Protein AF-0000000085050256 (afdb_homodimer)

Secondary structure (DSSP, 8-state):
-----GGGGHHHHHHHSHHHHHHT-EEEEEETTEEEEEE---GGGEEETTTTEEPHHHHHHHHHHHHHHHHHHHHTS---EEEEEEEEEE-SPPPTTS-EEEEEEEEEE-SSEEEEEEEEESS-TTS-SEEEEEEEEEP-----THHHH-/-----GGGGHHHHHHHSHHHHHHT-EEEEEETTEEEEEE---GGGEEETTTTEEPHHHHHHHHHHHHHHHHHHHHTS---EEEEEEEEEE-SPPPTTS-EEEEEEEEEE-SSEEEEEEEEESS-TTS-SEEEEEEEEEP------STTT-

Organism: Asticcacaulis excentricus (strain ATCC 15261 / DSM 4724 / KCTC 12464 / NCIMB 9791 / VKM B-1370 / CB 48) (NCBI:txid573065)

Radius of gyration: 19.96 Å; Cα contacts (8 Å, |Δi|>4): 668; chains: 2; bounding box: 54×72×45 Å

Sequence (300 aa):
MPIAPFREGFDLLVDNIPYMKALGARYAGRSEEGIRLRLPYAQSLIGDPETGVIAGGAVTALLDHACGMAVWDELNEYKPIATMDLRIDYMRPAQPSRDLFILAKCYKLTRSVGFVRGFAYDDSLNDPVAAAQAAFIISHPCLKNREAHAMPIAPFREGFDLLVDNIPYMKALGARYAGRSEEGIRLRLPYAQSLIGDPETGVIAGGAVTALLDHACGMAVWDELNEYKPIATMDLRIDYMRPAQPSRDLFILAKCYKLTRSVGFVRGFAYDDSLNDPVAAAQAAFIISHPCLKNREAHA

Foldseek 3Di:
DPPPQLQVCVQVVCCPPVVSVVQVKGFDDADPQFTKIKGQQDQVQADDPVQQFGDPVSVQVVQVVRQVVQLCVVVSHDFDKDWDDKDKDFDATAHHRFMKMKGKHFPDDDPFKTWMKMFIPGPDPVRTRMIMITMMTTDDPPPPPPVVPD/DPPPFLQVCVQVVCCPPVVSVVQVKGFDDADPQFTKIKGQQDPVQADDPVQQFGDPVSVQVVQVVRQVVQLCVVVSHDFDKDWDDKDKDFDATAHHRFMKMKGKHFPDDDPFKTWMKMFIPGPDPVRTRMIMITMMTTDDPPPPPPVVVD

pLDDT: mean 86.47, std 18.51, range [26.05, 98.62]

InterPro domains:
  IPR003736 Phenylacetic acid degradation-related domain [TIGR00369] (20-114)
  IPR006683 Thioesterase domain [PF03061] (52-123)
  IPR029069 HotDog domain superfamily [SSF54637] (8-138)

Nearest PDB structures (foldseek):
  3f1t-assembly1_C  TM=9.067E-01  e=1.789E-14  Pseudomonas aeruginosa
  2qwz-assembly1_B  TM=8.771E-01  e=2.488E-09  Ruegeria sp. TM1040
  4ae8-assembly2_D  TM=8.933E-01  e=2.143E-08  Homo sapiens
  3gek-assembly3_C  TM=8.079E-01  e=1.314E-06  Lactococcus lactis subsp. lactis Il1403
  3gek-assembly1_B  TM=8.104E-01  e=2.811E-06  Lactococcus lactis subsp. lactis Il1403

Structure (mmCIF, N/CA/C/O backbone):
data_AF-0000000085050256-model_v1
#
loop_
_entity.id
_entity.type
_entity.pdbx_description
1 polymer 'Thioesterase superfamily protein'
#
loop_
_atom_site.group_PDB
_atom_site.id
_atom_site.type_symbol
_atom_site.label_atom_id
_atom_site.label_alt_id
_atom_site.label_comp_id
_atom_site.label_asym_id
_atom_site.label_entity_id
_atom_site.label_seq_id
_atom_site.pdbx_PDB_ins_code
_atom_site.Cartn_x
_atom_site.Cartn_y
_atom_site.Cartn_z
_atom_site.occupancy
_atom_site.B_iso_or_equiv
_atom_site.auth_seq_id
_atom_site.auth_comp_id
_atom_site.auth_asym_id
_atom_site.auth_atom_id
_atom_site.pdbx_PDB_model_num
ATOM 1 N N . MET A 1 1 ? -12.5 37.312 10.992 1 26.36 1 MET A N 1
ATOM 2 C CA . MET A 1 1 ? -12.547 36.656 9.695 1 26.36 1 MET A CA 1
ATOM 3 C C . MET A 1 1 ? -12.344 35.156 9.844 1 26.36 1 MET A C 1
ATOM 5 O O . MET A 1 1 ? -11.344 34.719 10.422 1 26.36 1 MET A O 1
ATOM 9 N N . PRO A 1 2 ? -13.312 34.219 9.867 1 31.41 2 PRO A N 1
ATOM 10 C CA . PRO A 1 2 ? -13.219 32.844 10.367 1 31.41 2 PRO A CA 1
ATOM 11 C C . PRO A 1 2 ? -12.125 32.031 9.664 1 31.41 2 PRO A C 1
ATOM 13 O O . PRO A 1 2 ? -11.812 32.281 8.5 1 31.41 2 PRO A O 1
ATOM 16 N N . ILE A 1 3 ? -10.984 31.906 10.273 1 34.53 3 ILE A N 1
ATOM 17 C CA . ILE A 1 3 ? -9.922 31.031 9.773 1 34.53 3 ILE A CA 1
ATOM 18 C C . ILE A 1 3 ? -10.531 29.906 8.945 1 34.53 3 ILE A C 1
ATOM 20 O O . ILE A 1 3 ? -11.414 29.188 9.414 1 34.53 3 ILE A O 1
ATOM 24 N N . ALA A 1 4 ? -10.719 29.984 7.711 1 41.69 4 ALA A N 1
ATOM 25 C CA . ALA A 1 4 ? -11.242 28.984 6.797 1 41.69 4 ALA A CA 1
ATOM 26 C C . ALA A 1 4 ? -10.734 27.594 7.172 1 41.69 4 ALA A C 1
ATOM 28 O O . ALA A 1 4 ? -9.531 27.391 7.391 1 41.69 4 ALA A O 1
ATOM 29 N N . PRO A 1 5 ? -11.492 26.734 7.867 1 46.84 5 PRO A N 1
ATOM 30 C CA . PRO A 1 5 ? -11.078 25.484 8.508 1 46.84 5 PRO A CA 1
ATOM 31 C C . PRO A 1 5 ? -10.094 24.688 7.66 1 46.84 5 PRO A C 1
ATOM 33 O O . PRO A 1 5 ? -10.078 24.812 6.434 1 46.84 5 PRO A O 1
ATOM 36 N N . PHE A 1 6 ? -8.797 24.469 8.211 1 48.78 6 PHE A N 1
ATOM 37 C CA . PHE A 1 6 ? -7.77 23.594 7.668 1 48.78 6 PHE A CA 1
ATOM 38 C C . PHE A 1 6 ? -8.383 22.547 6.738 1 48.78 6 PHE A C 1
ATOM 40 O O . PHE A 1 6 ? -7.793 22.203 5.715 1 48.78 6 PHE A O 1
ATOM 47 N N . ARG A 1 7 ? -9.695 22.219 6.965 1 58.41 7 ARG A N 1
ATOM 48 C CA . ARG A 1 7 ? -10.469 21.172 6.305 1 58.41 7 ARG A CA 1
ATOM 49 C C . ARG A 1 7 ? -10.766 21.547 4.855 1 58.41 7 ARG A C 1
ATOM 51 O O . ARG A 1 7 ? -10.93 20.656 4.008 1 58.41 7 ARG A O 1
ATOM 58 N N . GLU A 1 8 ? -10.625 23 4.543 1 59.06 8 GLU A N 1
ATOM 59 C CA . GLU A 1 8 ? -10.984 23.438 3.193 1 59.06 8 GLU A CA 1
ATOM 60 C C . GLU A 1 8 ? -9.875 23.094 2.197 1 59.06 8 GLU A C 1
ATOM 62 O O . GLU A 1 8 ? -10.125 22.984 0.997 1 59.06 8 GLU A O 1
ATOM 67 N N . GLY A 1 9 ? -8.805 22.531 2.691 1 67.12 9 GLY A N 1
ATOM 68 C CA . GLY A 1 9 ? -7.688 22.375 1.774 1 67.12 9 GLY A CA 1
ATOM 69 C C . GLY A 1 9 ? -7.383 20.938 1.433 1 67.12 9 GLY A C 1
ATOM 70 O O . GLY A 1 9 ? -6.438 20.656 0.694 1 67.12 9 GLY A O 1
ATOM 71 N N . PHE A 1 10 ? -8.289 20.031 1.876 1 74.88 10 PHE A N 1
ATOM 72 C CA . PHE A 1 10 ? -7.98 18.609 1.665 1 74.88 10 PHE A CA 1
ATOM 73 C C . PHE A 1 10 ? -8.133 18.25 0.194 1 74.88 10 PHE A C 1
ATOM 75 O O . PHE A 1 10 ? -7.395 17.391 -0.315 1 74.88 10 PHE A O 1
ATOM 82 N N . ASP A 1 11 ? -9.023 18.859 -0.463 1 74.06 11 ASP A N 1
ATOM 83 C CA . ASP A 1 11 ? -9.148 18.625 -1.896 1 74.06 11 ASP A CA 1
ATOM 84 C C . ASP A 1 11 ? -7.879 19.031 -2.635 1 74.06 11 ASP A C 1
ATOM 86 O O . ASP A 1 11 ? -7.418 18.328 -3.531 1 74.06 11 ASP A O 1
ATOM 90 N N . LEU A 1 12 ? -7.391 20.141 -2.168 1 70.81 12 LEU A N 1
ATOM 91 C CA . LEU A 1 12 ? -6.172 20.625 -2.799 1 70.81 12 LEU A CA 1
ATOM 92 C C . LEU A 1 12 ? -4.98 19.734 -2.461 1 70.81 12 LEU A C 1
ATOM 94 O O . LEU A 1 12 ? -4.102 19.531 -3.297 1 70.81 12 LEU A O 1
ATOM 98 N N . LEU A 1 13 ? -5.039 19.141 -1.304 1 71.81 13 LEU A N 1
ATOM 99 C CA . LEU A 1 13 ? -3.938 18.297 -0.865 1 71.81 13 LEU A CA 1
ATOM 100 C C . LEU A 1 13 ? -3.857 17.031 -1.71 1 71.81 13 LEU A C 1
ATOM 102 O O . LEU A 1 13 ? -2.779 16.656 -2.18 1 71.81 13 LEU A O 1
ATOM 106 N N . VAL A 1 14 ? -5.016 16.438 -1.925 1 74.38 14 VAL A N 1
ATOM 107 C CA . VAL A 1 14 ? -5.039 15.211 -2.715 1 74.38 14 VAL A CA 1
ATOM 108 C C . VAL A 1 14 ? -4.59 15.508 -4.145 1 74.38 14 VAL A C 1
ATOM 110 O O . VAL A 1 14 ? -3.863 14.719 -4.75 1 74.38 14 VAL A O 1
ATOM 113 N N . ASP A 1 15 ? -4.895 16.703 -4.566 1 76.06 15 ASP A N 1
ATOM 114 C CA . ASP A 1 15 ? -4.57 17.094 -5.934 1 76.06 15 ASP A CA 1
ATOM 115 C C . ASP A 1 15 ? -3.098 17.484 -6.059 1 76.06 15 ASP A C 1
ATOM 117 O O . ASP A 1 15 ? -2.551 17.516 -7.164 1 76.06 15 ASP A O 1
ATOM 121 N N . ASN A 1 16 ? -2.521 17.766 -4.914 1 78.44 16 ASN A N 1
ATOM 122 C CA . ASN A 1 16 ? -1.159 18.281 -4.965 1 78.44 16 ASN A CA 1
ATOM 123 C C . ASN A 1 16 ? -0.129 17.188 -4.707 1 78.44 16 ASN A C 1
ATOM 125 O O . ASN A 1 16 ? 1.074 17.422 -4.852 1 78.44 16 ASN A O 1
ATOM 129 N N . ILE A 1 17 ? -0.63 16.125 -4.391 1 84.56 17 ILE A N 1
ATOM 130 C CA . ILE A 1 17 ? 0.276 14.992 -4.223 1 84.56 17 ILE A CA 1
ATOM 131 C C . ILE A 1 17 ? 0.358 14.195 -5.523 1 84.56 17 ILE A C 1
ATOM 133 O O . ILE A 1 17 ? -0.6 13.523 -5.906 1 84.56 17 ILE A O 1
ATOM 137 N N . PRO A 1 18 ? 1.465 14.242 -6.172 1 86.81 18 PRO A N 1
ATOM 138 C CA . PRO A 1 18 ? 1.59 13.641 -7.5 1 86.81 18 PRO A CA 1
ATOM 139 C C . PRO A 1 18 ? 1.145 12.188 -7.535 1 86.81 18 PRO A C 1
ATOM 141 O O . PRO A 1 18 ? 0.424 11.773 -8.453 1 86.81 18 PRO A O 1
ATOM 144 N N . TYR A 1 19 ? 1.489 11.516 -6.586 1 90.5 19 TYR A N 1
ATOM 145 C CA . TYR A 1 19 ? 1.137 10.102 -6.586 1 90.5 19 TYR A CA 1
ATOM 146 C C . TYR A 1 19 ? -0.374 9.914 -6.508 1 90.5 19 TYR A C 1
ATOM 148 O O . TYR A 1 19 ? -0.94 9.078 -7.211 1 90.5 19 TYR A O 1
ATOM 156 N N . MET A 1 20 ? -1.015 10.586 -5.672 1 91.38 20 MET A N 1
ATOM 157 C CA . MET A 1 20 ? -2.461 10.461 -5.512 1 91.38 20 MET A CA 1
ATOM 158 C C . MET A 1 20 ? -3.189 10.93 -6.766 1 91.38 20 MET A C 1
ATOM 160 O O . MET A 1 20 ? -4.211 10.359 -7.145 1 91.38 20 MET A O 1
ATOM 164 N N . LYS A 1 21 ? -2.57 11.93 -7.328 1 89.5 21 LYS A N 1
ATOM 165 C CA . LYS A 1 21 ? -3.104 12.383 -8.609 1 89.5 21 LYS A CA 1
ATOM 166 C C . LYS A 1 21 ? -2.988 11.281 -9.672 1 89.5 21 LYS A C 1
ATOM 168 O O . LYS A 1 21 ? -3.938 11.031 -10.414 1 89.5 21 LYS A O 1
ATOM 173 N N . ALA A 1 22 ? -1.876 10.68 -9.727 1 89.12 22 ALA A N 1
ATOM 174 C CA . ALA A 1 22 ? -1.641 9.594 -10.68 1 89.12 22 ALA A CA 1
ATOM 175 C C . ALA A 1 22 ? -2.582 8.422 -10.422 1 89.12 22 ALA A C 1
ATOM 177 O O . ALA A 1 22 ? -3.025 7.754 -11.359 1 89.12 22 ALA A O 1
ATOM 178 N N . LEU A 1 23 ? -2.9 8.227 -9.172 1 91.38 23 LEU A N 1
ATOM 179 C CA . LEU A 1 23 ? -3.809 7.152 -8.789 1 91.38 23 LEU A CA 1
ATOM 180 C C . LEU A 1 23 ? -5.246 7.492 -9.164 1 91.38 23 LEU A C 1
ATOM 182 O O . LEU A 1 23 ? -6.07 6.598 -9.352 1 91.38 23 LEU A O 1
ATOM 186 N N . GLY A 1 24 ? -5.527 8.766 -9.258 1 92.75 24 GLY A N 1
ATOM 187 C CA . GLY A 1 24 ? -6.875 9.242 -9.531 1 92.75 24 GLY A CA 1
ATOM 188 C C . GLY A 1 24 ? -7.715 9.398 -8.281 1 92.75 24 GLY A C 1
ATOM 189 O O . GLY A 1 24 ? -8.945 9.375 -8.344 1 92.75 24 GLY A O 1
ATOM 190 N N . ALA A 1 25 ? -7.098 9.5 -7.121 1 94.56 25 ALA A N 1
ATOM 191 C CA . ALA A 1 25 ? -7.789 9.633 -5.84 1 94.56 25 ALA A CA 1
ATOM 192 C C . ALA A 1 25 ? -8.477 10.992 -5.727 1 94.56 25 ALA A C 1
ATOM 194 O O . ALA A 1 25 ? -7.953 12 -6.207 1 94.56 25 ALA A O 1
ATOM 195 N N . ARG A 1 26 ? -9.617 10.984 -5.059 1 93.94 26 ARG A N 1
ATOM 196 C CA . ARG A 1 26 ? -10.375 12.219 -4.844 1 93.94 26 ARG A CA 1
ATOM 197 C C . ARG A 1 26 ? -10.805 12.352 -3.387 1 93.94 26 ARG A C 1
ATOM 199 O O . ARG A 1 26 ? -11.156 11.359 -2.744 1 93.94 26 ARG A O 1
ATOM 206 N N . TYR A 1 27 ? -10.773 13.578 -2.934 1 94.19 27 TYR A N 1
ATOM 207 C CA . TYR A 1 27 ? -11.359 13.867 -1.63 1 94.19 27 TYR A CA 1
ATOM 208 C C . TYR A 1 27 ? -12.883 13.773 -1.684 1 94.19 27 TYR A C 1
ATOM 210 O O . TYR A 1 27 ? -13.516 14.328 -2.586 1 94.19 27 TYR A O 1
ATOM 218 N N . ALA A 1 28 ? -13.461 13.07 -0.785 1 93.81 28 ALA A N 1
ATOM 219 C CA . ALA A 1 28 ? -14.906 12.852 -0.831 1 93.81 28 ALA A CA 1
ATOM 220 C C . ALA A 1 28 ? -15.586 13.414 0.413 1 93.81 28 ALA A C 1
ATOM 222 O O . ALA A 1 28 ? -16.719 13.039 0.73 1 93.81 28 ALA A O 1
ATOM 223 N N . GLY A 1 29 ? -14.852 14.117 1.193 1 91.75 29 GLY A N 1
ATOM 224 C CA . GLY A 1 29 ? -15.477 14.828 2.299 1 91.75 29 GLY A CA 1
ATOM 225 C C . GLY A 1 29 ? -15.023 14.328 3.658 1 91.75 29 GLY A C 1
ATOM 226 O O . GLY A 1 29 ? -14.125 13.492 3.752 1 91.75 29 GLY A O 1
ATOM 227 N N . ARG A 1 30 ? -15.617 14.953 4.695 1 92.31 30 ARG A N 1
ATOM 228 C CA . ARG A 1 30 ? -15.32 14.664 6.094 1 92.31 30 ARG A CA 1
ATOM 229 C C . ARG A 1 30 ? -1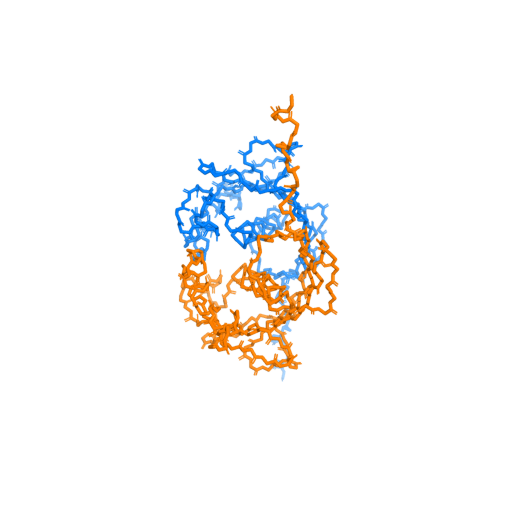6.594 14.602 6.922 1 92.31 30 ARG A C 1
ATOM 231 O O . ARG A 1 30 ? -17.547 15.352 6.668 1 92.31 30 ARG A O 1
ATOM 238 N N . SER A 1 31 ? -16.672 13.703 7.793 1 90.44 31 SER A N 1
ATOM 239 C CA . SER A 1 31 ? -17.75 13.609 8.766 1 90.44 31 SER A CA 1
ATOM 240 C C . SER A 1 31 ? -17.219 13.352 10.164 1 90.44 31 SER A C 1
ATOM 242 O O . SER A 1 31 ? -16 13.383 10.391 1 90.44 31 SER A O 1
ATOM 244 N N . GLU A 1 32 ? -18.109 13.133 11.078 1 92.06 32 GLU A N 1
ATOM 245 C CA . GLU A 1 32 ? -17.719 12.797 12.445 1 92.06 32 GLU A CA 1
ATOM 246 C C . GLU A 1 32 ? -17 11.445 12.492 1 92.06 32 GLU A C 1
ATOM 248 O O . GLU A 1 32 ? -16.188 11.203 13.383 1 92.06 32 GLU A O 1
ATOM 253 N N . GLU A 1 33 ? -17.25 10.703 11.477 1 94.06 33 GLU A N 1
ATOM 254 C CA . GLU A 1 33 ? -16.672 9.367 11.445 1 94.06 33 GLU A CA 1
ATOM 255 C C . GLU A 1 33 ? -15.258 9.391 10.867 1 94.06 33 GLU A C 1
ATOM 257 O O . GLU A 1 33 ? -14.508 8.422 11.008 1 94.06 33 GLU A O 1
ATOM 262 N N . GLY A 1 34 ? -14.961 10.523 10.172 1 95.44 34 GLY A N 1
ATOM 263 C CA . GLY A 1 34 ? -13.602 10.641 9.664 1 95.44 34 GLY A CA 1
ATOM 264 C C . GLY A 1 34 ? -13.531 11.219 8.266 1 95.44 34 GLY A C 1
ATOM 265 O O . GLY A 1 34 ? -14.484 11.836 7.793 1 95.44 34 GLY A O 1
ATOM 266 N N . ILE A 1 35 ? -12.336 11.055 7.723 1 95.56 35 ILE A N 1
ATOM 267 C CA . ILE A 1 35 ? -12.062 11.555 6.375 1 95.56 35 ILE A CA 1
ATOM 268 C C . ILE A 1 35 ? -12.438 10.484 5.348 1 95.56 35 ILE A C 1
ATOM 270 O O . ILE A 1 35 ? -12.164 9.305 5.543 1 95.56 35 ILE A O 1
ATOM 274 N N . ARG A 1 36 ? -12.992 10.992 4.219 1 96.19 36 ARG A N 1
ATOM 275 C CA . ARG A 1 36 ? -13.391 10.07 3.16 1 96.19 36 ARG A CA 1
ATOM 276 C C . ARG A 1 36 ? -12.68 10.398 1.852 1 96.19 36 ARG A C 1
ATOM 278 O O . ARG A 1 36 ? -12.594 11.562 1.46 1 96.19 36 ARG A O 1
ATOM 285 N N . LEU A 1 37 ? -12.164 9.352 1.268 1 96.69 37 LEU A N 1
ATOM 286 C CA . LEU A 1 37 ? -11.602 9.445 -0.077 1 96.69 37 LEU A CA 1
ATOM 287 C C . LEU A 1 37 ? -12.359 8.539 -1.042 1 96.69 37 LEU A C 1
ATOM 289 O O . LEU A 1 37 ? -13 7.57 -0.621 1 96.69 37 LEU A O 1
ATOM 293 N N . ARG A 1 38 ? -12.273 8.906 -2.26 1 97.12 38 ARG A N 1
ATOM 294 C CA . ARG A 1 38 ? -12.852 8.125 -3.346 1 97.12 38 ARG A CA 1
ATOM 295 C C . ARG A 1 38 ? -11.805 7.793 -4.402 1 97.12 38 ARG A C 1
ATOM 297 O O . ARG A 1 38 ? -10.984 8.641 -4.754 1 97.12 38 ARG A O 1
ATOM 304 N N . LEU A 1 39 ? -11.844 6.57 -4.891 1 97.12 39 LEU A N 1
ATOM 305 C CA . LEU A 1 39 ? -11.047 6.121 -6.027 1 97.12 39 LEU A CA 1
ATOM 306 C C . LEU A 1 39 ? -11.953 5.641 -7.164 1 97.12 39 LEU A C 1
ATOM 308 O O . LEU A 1 39 ? -12.438 4.508 -7.137 1 97.12 39 LEU A O 1
ATOM 312 N N . PRO A 1 40 ? -12.117 6.527 -8.133 1 97.38 40 PRO A N 1
ATOM 313 C CA . PRO A 1 40 ? -12.906 6.066 -9.281 1 97.38 40 PRO A CA 1
ATOM 314 C C . PRO A 1 40 ? -12.281 4.852 -9.969 1 97.38 40 PRO A C 1
ATOM 316 O O . PRO A 1 40 ? -11.062 4.766 -10.094 1 97.38 40 PRO A O 1
ATOM 319 N N . TYR A 1 41 ? -13.188 3.928 -10.344 1 96.94 41 TYR A N 1
ATOM 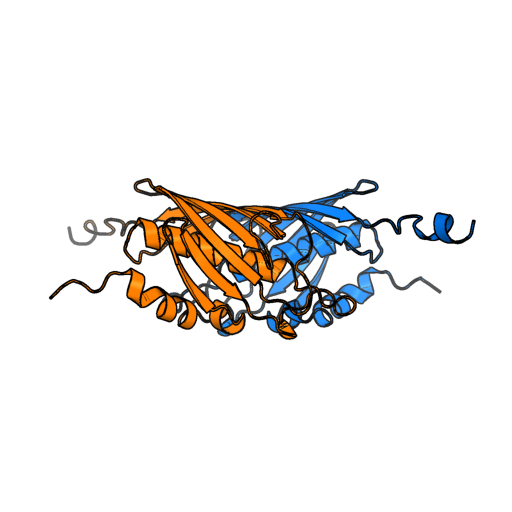320 C CA . TYR A 1 41 ? -12.703 2.76 -11.078 1 96.94 41 TYR A CA 1
ATOM 321 C C . TYR A 1 41 ? -12 3.174 -12.359 1 96.94 41 TYR A C 1
ATOM 323 O O . TYR A 1 41 ? -12.484 4.031 -13.102 1 96.94 41 TYR A O 1
ATOM 331 N N . ALA A 1 42 ? -10.836 2.576 -12.625 1 95.81 42 ALA A N 1
ATOM 332 C CA . ALA A 1 42 ? -10.047 2.875 -13.82 1 95.81 42 ALA A CA 1
ATOM 333 C C . ALA A 1 42 ? -9.258 1.651 -14.273 1 95.81 42 ALA A C 1
ATOM 335 O O . ALA A 1 42 ? -8.836 0.836 -13.453 1 95.81 42 ALA A O 1
ATOM 336 N N . GLN A 1 43 ? -8.992 1.576 -15.531 1 93.5 43 GLN A N 1
ATOM 337 C CA . GLN A 1 43 ? -8.258 0.454 -16.109 1 93.5 43 GLN A CA 1
ATOM 338 C C . GLN A 1 43 ? -6.844 0.373 -15.547 1 93.5 43 GLN A C 1
ATOM 340 O O . GLN A 1 43 ? -6.309 -0.721 -15.352 1 93.5 43 GLN A O 1
ATOM 345 N N . SER A 1 44 ? -6.277 1.48 -15.258 1 92.56 44 SER A N 1
ATOM 346 C CA . SER A 1 44 ? -4.891 1.536 -14.805 1 92.56 44 SER A CA 1
ATOM 347 C C . SER A 1 44 ? -4.75 0.974 -13.398 1 92.56 44 SER A C 1
ATOM 349 O O . SER A 1 44 ? -3.639 0.71 -12.938 1 92.56 44 SER A O 1
ATOM 351 N N . LEU A 1 45 ? -5.848 0.748 -12.703 1 93.88 45 LEU A N 1
ATOM 352 C CA . LEU A 1 45 ? -5.824 0.286 -11.32 1 93.88 45 LEU A CA 1
ATOM 353 C C . LEU A 1 45 ? -5.965 -1.231 -11.25 1 93.88 45 LEU A C 1
ATOM 355 O O . LEU A 1 45 ? -5.797 -1.826 -10.18 1 93.88 45 LEU A O 1
ATOM 359 N N . ILE A 1 46 ? -6.23 -1.806 -12.352 1 92.62 46 ILE A N 1
ATOM 360 C CA . ILE A 1 46 ? -6.605 -3.215 -12.383 1 92.62 46 ILE A CA 1
ATOM 361 C C . ILE A 1 46 ? -5.383 -4.078 -12.07 1 92.62 46 ILE A C 1
ATOM 363 O O . ILE A 1 46 ? -4.305 -3.861 -12.625 1 92.62 46 ILE A O 1
ATOM 367 N N . GLY A 1 47 ? -5.562 -5.027 -11.18 1 88.12 47 GLY A N 1
ATOM 368 C CA . GLY A 1 47 ? -4.543 -6 -10.828 1 88.12 47 GLY A CA 1
ATOM 369 C C . GLY A 1 47 ? -4.664 -7.297 -11.609 1 88.12 47 GLY A C 1
ATOM 370 O O . GLY A 1 47 ? -3.656 -7.906 -11.977 1 88.12 47 GLY A O 1
ATOM 371 N N . ASP A 1 48 ? -5.863 -7.684 -11.797 1 85.88 48 ASP A N 1
ATOM 372 C CA . ASP A 1 48 ? -6.148 -8.898 -12.555 1 85.88 48 ASP A CA 1
ATOM 373 C C . ASP A 1 48 ? -7 -8.586 -13.789 1 85.88 48 ASP A C 1
ATOM 375 O O . ASP A 1 48 ? -8.211 -8.398 -13.68 1 85.88 48 ASP A O 1
ATOM 379 N N . PRO A 1 49 ? -6.414 -8.641 -14.906 1 84.94 49 PRO A N 1
ATOM 380 C CA . PRO A 1 49 ? -7.133 -8.273 -16.125 1 84.94 49 PRO A CA 1
ATOM 381 C C . PRO A 1 49 ? -8.297 -9.211 -16.438 1 84.94 49 PRO A C 1
ATOM 383 O O . PRO A 1 49 ? -9.25 -8.82 -17.109 1 84.94 49 PRO A O 1
ATOM 386 N N . GLU A 1 50 ? -8.188 -10.406 -15.953 1 85.5 50 GLU A N 1
ATOM 387 C CA . GLU A 1 50 ? -9.25 -11.367 -16.234 1 85.5 50 GLU A CA 1
ATOM 388 C C . GLU A 1 50 ? -10.516 -11.047 -15.445 1 85.5 50 GLU A C 1
ATOM 390 O O . GLU A 1 50 ? -11.625 -11.141 -15.984 1 85.5 50 GLU A O 1
ATOM 395 N N . THR A 1 51 ? -10.375 -10.547 -14.297 1 88.44 51 THR A N 1
ATOM 396 C CA . THR A 1 51 ? -11.531 -10.328 -13.43 1 88.44 51 THR A CA 1
ATOM 397 C C . THR A 1 51 ? -11.906 -8.852 -13.391 1 88.44 51 THR A C 1
ATOM 399 O O . THR A 1 51 ? -13.039 -8.508 -13.031 1 88.44 51 THR A O 1
ATOM 402 N N . GLY A 1 52 ? -10.977 -8.016 -13.656 1 91.88 52 GLY A N 1
ATOM 403 C CA . GLY A 1 52 ? -11.195 -6.582 -13.562 1 91.88 52 GLY A CA 1
ATOM 404 C C . GLY A 1 52 ? -11.062 -6.047 -12.148 1 91.88 52 GLY A C 1
ATOM 405 O O . GLY A 1 52 ? -11.383 -4.883 -11.891 1 91.88 52 GLY A O 1
ATOM 406 N N . VAL A 1 53 ? -10.68 -6.91 -11.25 1 92.38 53 VAL A N 1
ATOM 407 C CA . VAL A 1 53 ? -10.508 -6.484 -9.867 1 92.38 53 VAL A CA 1
ATOM 408 C C . VAL A 1 53 ? -9.289 -5.566 -9.75 1 92.38 53 VAL A C 1
ATOM 410 O O . VAL A 1 53 ? -8.25 -5.824 -10.359 1 92.38 53 VAL A O 1
ATOM 413 N N . ILE A 1 54 ? -9.5 -4.484 -8.992 1 93.56 54 ILE A N 1
ATOM 414 C CA . ILE A 1 54 ? -8.391 -3.553 -8.828 1 93.56 54 ILE A CA 1
ATOM 415 C C . ILE A 1 54 ? -7.297 -4.191 -7.969 1 93.56 54 ILE A C 1
ATOM 417 O O . ILE A 1 54 ? -7.574 -5.098 -7.176 1 93.56 54 ILE A O 1
ATOM 421 N N . ALA A 1 55 ? -6.129 -3.73 -8.172 1 91.94 55 ALA A N 1
ATOM 422 C CA . ALA A 1 55 ? -4.969 -4.25 -7.457 1 91.94 55 ALA A CA 1
ATOM 423 C C . ALA A 1 55 ? -5.062 -3.945 -5.965 1 91.94 55 ALA A C 1
ATOM 425 O O . ALA A 1 55 ? -5.414 -2.83 -5.574 1 91.94 55 ALA A O 1
ATOM 426 N N . GLY A 1 56 ? -4.684 -4.891 -5.137 1 90.88 56 GLY A N 1
ATOM 427 C CA . GLY A 1 56 ? -4.613 -4.66 -3.701 1 90.88 56 GLY A CA 1
ATOM 428 C C . GLY A 1 56 ? -3.699 -3.508 -3.326 1 90.88 56 GLY A C 1
ATOM 429 O O . GLY A 1 56 ? -3.967 -2.783 -2.367 1 90.88 56 GLY A O 1
ATOM 430 N N . GLY A 1 57 ? -2.664 -3.363 -4.074 1 91.12 57 GLY A N 1
ATOM 431 C CA . GLY A 1 57 ? -1.722 -2.283 -3.832 1 91.12 57 GLY A CA 1
ATOM 432 C C . GLY A 1 57 ? -2.346 -0.906 -3.965 1 91.12 57 GLY A C 1
ATOM 433 O O . GLY A 1 57 ? -1.969 0.023 -3.248 1 91.12 57 GLY A O 1
ATOM 434 N N . ALA A 1 58 ? -3.246 -0.749 -4.879 1 93.31 58 ALA A N 1
ATOM 435 C CA . ALA A 1 58 ? -3.963 0.514 -5.023 1 93.31 58 ALA A CA 1
ATOM 436 C C . ALA A 1 58 ? -4.852 0.784 -3.812 1 93.31 58 ALA A C 1
ATOM 438 O O . ALA A 1 58 ? -4.906 1.911 -3.314 1 93.31 58 ALA A O 1
ATOM 439 N N . VAL A 1 59 ? -5.527 -0.272 -3.357 1 95.88 59 VAL A N 1
ATOM 440 C CA . VAL A 1 59 ? -6.363 -0.167 -2.166 1 95.88 59 VAL A CA 1
ATOM 441 C C . VAL A 1 59 ? -5.512 0.252 -0.972 1 95.88 59 VAL A C 1
ATOM 443 O O . VAL A 1 59 ? -5.871 1.172 -0.235 1 95.88 59 VAL A O 1
ATOM 446 N N . THR A 1 60 ? -4.379 -0.371 -0.853 1 95.44 60 THR A N 1
ATOM 447 C CA . THR A 1 60 ? -3.471 -0.112 0.258 1 95.44 60 THR A CA 1
ATOM 448 C C . THR A 1 60 ? -2.955 1.323 0.211 1 95.44 60 THR A C 1
ATOM 450 O O . THR A 1 60 ? -2.922 2.01 1.233 1 95.44 60 THR A O 1
ATOM 453 N N . ALA A 1 61 ? -2.535 1.733 -0.962 1 94.12 61 ALA A N 1
ATOM 454 C CA . ALA A 1 61 ? -2.004 3.086 -1.119 1 94.12 61 ALA A CA 1
ATOM 455 C C . ALA A 1 61 ? -3.043 4.133 -0.726 1 94.12 61 ALA A C 1
ATOM 457 O O . ALA A 1 61 ? -2.723 5.109 -0.043 1 94.12 61 ALA A O 1
ATOM 458 N N . LEU A 1 62 ? -4.27 3.914 -1.174 1 95.81 62 LEU A N 1
ATOM 459 C CA . LEU A 1 62 ? -5.328 4.863 -0.849 1 95.81 62 LEU A CA 1
ATOM 460 C C . LEU A 1 62 ? -5.629 4.855 0.646 1 95.81 62 LEU A C 1
ATOM 462 O O . LEU A 1 62 ? -5.82 5.91 1.253 1 95.81 62 LEU A O 1
ATOM 466 N N . LEU A 1 63 ? -5.695 3.654 1.215 1 96.75 63 LEU A N 1
ATOM 467 C CA . LEU A 1 63 ? -5.914 3.516 2.65 1 96.75 63 LEU A CA 1
ATOM 468 C C . LEU A 1 63 ? -4.84 4.258 3.438 1 96.75 63 LEU A C 1
ATOM 470 O O . LEU A 1 63 ? -5.152 5.012 4.363 1 96.75 63 LEU A O 1
ATOM 474 N N . ASP A 1 64 ? -3.641 4.039 3.066 1 95.94 64 ASP A N 1
ATOM 475 C CA . ASP A 1 64 ? -2.516 4.707 3.713 1 95.94 64 ASP A CA 1
ATOM 476 C C . ASP A 1 64 ? -2.664 6.227 3.643 1 95.94 64 ASP A C 1
ATOM 478 O O . ASP A 1 64 ? -2.506 6.918 4.648 1 95.94 64 ASP A O 1
ATOM 482 N N . HIS A 1 65 ? -2.957 6.719 2.523 1 94.31 65 HIS A N 1
ATOM 483 C CA . HIS A 1 65 ? -3.102 8.156 2.334 1 94.31 65 HIS A CA 1
ATOM 484 C C . HIS A 1 65 ? -4.23 8.719 3.193 1 94.31 65 HIS A C 1
ATOM 486 O O . HIS A 1 65 ? -4.066 9.742 3.855 1 94.31 65 HIS A O 1
ATOM 492 N N . ALA A 1 66 ? -5.336 8.039 3.18 1 96.06 66 ALA A N 1
ATOM 493 C CA . ALA A 1 66 ? -6.477 8.477 3.98 1 96.06 66 ALA A CA 1
ATOM 494 C C . ALA A 1 66 ? -6.125 8.508 5.465 1 96.06 66 ALA A C 1
ATOM 496 O O . ALA A 1 66 ? -6.531 9.414 6.191 1 96.06 66 ALA A O 1
ATOM 497 N N . CYS A 1 67 ? -5.43 7.512 5.887 1 96.5 67 CYS A N 1
ATOM 498 C CA . CYS A 1 67 ? -5.008 7.465 7.285 1 96.5 67 CYS A CA 1
ATOM 499 C C . CYS A 1 67 ? -4.113 8.648 7.625 1 96.5 67 CYS A C 1
ATOM 501 O O . CYS A 1 67 ? -4.262 9.258 8.688 1 96.5 67 CYS A O 1
ATOM 503 N N . GLY A 1 68 ? -3.203 8.938 6.785 1 94.56 68 GLY A N 1
ATOM 504 C CA . GLY A 1 68 ? -2.393 10.133 6.984 1 94.56 68 GLY A CA 1
ATOM 505 C C . GLY A 1 68 ? -3.217 11.398 7.102 1 94.56 68 GLY A C 1
ATOM 506 O O . GLY A 1 68 ? -2.986 12.211 8 1 94.56 68 GLY A O 1
ATOM 507 N N . MET A 1 69 ? -4.168 11.547 6.25 1 93.81 69 MET A N 1
ATOM 508 C CA . MET A 1 69 ? -5.031 12.719 6.254 1 93.81 69 MET A CA 1
ATOM 509 C C . MET A 1 69 ? -5.855 12.789 7.531 1 93.81 69 MET A C 1
ATOM 511 O O . MET A 1 69 ? -6.148 13.883 8.031 1 93.81 69 MET A O 1
ATOM 515 N N . ALA A 1 70 ? -6.227 11.648 8 1 96.38 70 ALA A N 1
ATOM 516 C CA . ALA A 1 70 ? -6.992 11.602 9.242 1 96.38 70 ALA A CA 1
ATOM 517 C C . ALA A 1 70 ? -6.199 12.203 10.398 1 96.38 70 ALA A C 1
ATOM 519 O O . ALA A 1 70 ? -6.773 12.828 11.297 1 96.38 70 ALA A O 1
ATOM 520 N N . VAL A 1 71 ? -4.922 12 10.375 1 95.44 71 VAL A N 1
ATOM 521 C CA . VAL A 1 71 ? -4.07 12.594 11.398 1 95.44 71 VAL A CA 1
ATOM 522 C C . VAL A 1 71 ? -4.117 14.117 11.289 1 95.44 71 VAL A C 1
ATOM 524 O O . VAL A 1 71 ? -4.285 14.82 12.289 1 95.44 71 VAL A O 1
ATOM 527 N N . TRP A 1 72 ? -4.016 14.578 10.078 1 92.44 72 TRP A N 1
ATOM 528 C CA . TRP A 1 72 ? -4.09 16.016 9.859 1 92.44 72 TRP A CA 1
ATOM 529 C C . TRP A 1 72 ? -5.441 16.562 10.305 1 92.44 72 TRP A C 1
ATOM 531 O O . TRP A 1 72 ? -5.52 17.656 10.867 1 92.44 72 TRP A O 1
ATOM 541 N N . ASP A 1 73 ? -6.41 15.812 9.984 1 92.38 73 ASP A N 1
ATOM 542 C CA . ASP A 1 73 ? -7.754 16.219 10.383 1 92.38 73 ASP A CA 1
ATOM 543 C C . ASP A 1 73 ? -7.84 16.391 11.898 1 92.38 73 ASP A C 1
ATOM 545 O O . ASP A 1 73 ? -8.406 17.375 12.383 1 92.38 73 ASP A O 1
ATOM 549 N N . GLU A 1 74 ? -7.281 15.492 12.656 1 93.12 74 GLU A N 1
ATOM 550 C CA . GLU A 1 74 ? -7.312 15.547 14.117 1 93.12 74 GLU A CA 1
ATOM 551 C C . GLU A 1 74 ? -6.402 16.656 14.648 1 93.12 74 GLU A C 1
ATOM 553 O O . GLU A 1 74 ? -6.734 17.312 15.633 1 93.12 74 GLU A O 1
ATOM 558 N N . LEU A 1 75 ? -5.324 16.859 13.992 1 90.44 75 LEU A N 1
ATOM 559 C CA . LEU A 1 75 ? -4.387 17.906 14.352 1 90.44 75 LEU A CA 1
ATOM 560 C C . LEU A 1 75 ? -4.969 19.281 14.023 1 90.44 75 LEU A C 1
ATOM 562 O O . LEU A 1 75 ? -4.539 20.297 14.586 1 90.44 75 LEU A O 1
ATOM 566 N N . ASN A 1 76 ? -5.801 19.312 13.023 1 88.75 76 ASN A N 1
ATOM 567 C CA . ASN A 1 76 ? -6.332 20.531 12.438 1 88.75 76 ASN A CA 1
ATOM 568 C C . ASN A 1 76 ? -5.215 21.422 11.891 1 88.75 76 ASN A C 1
ATOM 570 O O . ASN A 1 76 ? -5.246 22.641 12.055 1 88.75 76 ASN A O 1
ATOM 574 N N . GLU A 1 77 ? -4.188 20.766 11.414 1 83.56 77 GLU A N 1
ATOM 575 C CA . GLU A 1 77 ? -3.023 21.438 10.828 1 83.56 77 GLU A CA 1
ATOM 576 C C . GLU A 1 77 ? -2.256 20.484 9.906 1 83.56 77 GLU A C 1
ATOM 578 O O . GLU A 1 77 ? -2.289 19.266 10.102 1 83.56 77 GLU A O 1
ATOM 583 N N . TYR A 1 78 ? -1.693 21.078 8.93 1 82.94 78 TYR A N 1
ATOM 584 C CA . TYR A 1 78 ? -0.788 20.297 8.094 1 82.94 78 TYR A CA 1
ATOM 585 C C . TYR A 1 78 ? 0.609 20.25 8.703 1 82.94 78 TYR A C 1
ATOM 587 O O . TYR A 1 78 ? 1.209 21.297 8.969 1 82.94 78 TYR A O 1
ATOM 595 N N . LYS A 1 79 ? 0.992 19.188 9.117 1 84.69 79 LYS A N 1
ATOM 596 C CA . LYS A 1 79 ? 2.348 18.922 9.594 1 84.69 79 LYS A CA 1
ATOM 597 C C . LYS A 1 79 ? 2.957 17.719 8.875 1 84.69 79 LYS A C 1
ATOM 599 O O . LYS A 1 79 ? 2.244 16.781 8.492 1 84.69 79 LYS A O 1
ATOM 604 N N . PRO A 1 80 ? 4.27 17.891 8.688 1 86.88 80 PRO A N 1
ATOM 605 C CA . PRO A 1 80 ? 4.902 16.688 8.148 1 86.88 80 PRO A CA 1
ATOM 606 C C . PRO A 1 80 ? 4.688 15.461 9.03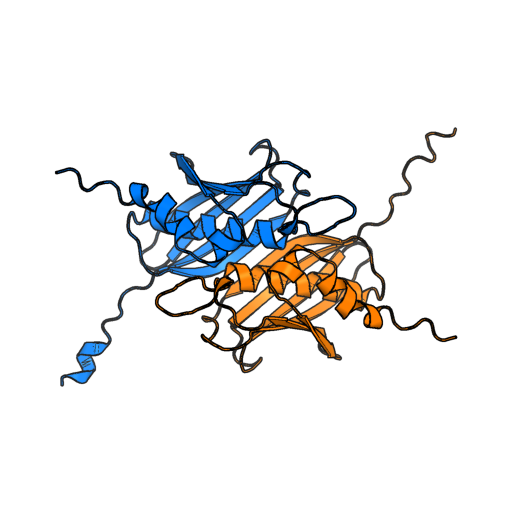1 1 86.88 80 PRO A C 1
ATOM 608 O O . PRO A 1 80 ? 4.918 15.516 10.234 1 86.88 80 PRO A O 1
ATOM 611 N N . ILE A 1 81 ? 4.141 14.477 8.43 1 90.94 81 ILE A N 1
ATOM 612 C CA . ILE A 1 81 ? 3.961 13.211 9.125 1 90.94 81 ILE A CA 1
ATOM 613 C C . ILE A 1 81 ? 4.574 12.078 8.305 1 90.94 81 ILE A C 1
ATOM 615 O O . ILE A 1 81 ? 4.801 12.227 7.098 1 90.94 81 ILE A O 1
ATOM 619 N N . ALA A 1 82 ? 4.93 11.008 9.023 1 91.56 82 ALA A N 1
ATOM 620 C CA . ALA A 1 82 ? 5.461 9.812 8.367 1 91.56 82 ALA A CA 1
ATOM 621 C C . ALA A 1 82 ? 4.824 8.547 8.938 1 91.56 82 ALA A C 1
ATOM 623 O O . ALA A 1 82 ? 4.633 8.43 10.156 1 91.56 82 ALA A O 1
ATOM 624 N N . THR A 1 83 ? 4.504 7.645 8.008 1 94.06 83 THR A N 1
ATOM 625 C CA . THR A 1 83 ? 3.967 6.363 8.453 1 94.06 83 THR A CA 1
ATOM 626 C C . THR A 1 83 ? 5.023 5.566 9.211 1 94.06 83 THR A C 1
ATOM 628 O O . THR A 1 83 ? 6.141 5.383 8.727 1 94.06 83 THR A O 1
ATOM 631 N N . MET A 1 84 ? 4.629 5.234 10.344 1 95.62 84 MET A N 1
ATOM 632 C CA . MET A 1 84 ? 5.512 4.387 11.148 1 95.62 84 MET A CA 1
ATOM 633 C C . MET A 1 84 ? 5.18 2.91 10.938 1 95.62 84 MET A C 1
ATOM 635 O O . MET A 1 84 ? 6.066 2.109 10.633 1 95.62 84 MET A O 1
ATOM 639 N N . ASP A 1 85 ? 3.965 2.617 11.133 1 96.75 85 ASP A N 1
ATOM 640 C CA . ASP A 1 85 ? 3.518 1.257 10.852 1 96.75 85 ASP A CA 1
ATOM 641 C C . ASP A 1 85 ? 2.117 1.253 10.242 1 96.75 85 ASP A C 1
ATOM 643 O O . ASP A 1 85 ? 1.335 2.178 10.469 1 96.75 85 ASP A O 1
ATOM 647 N N . LEU A 1 86 ? 1.869 0.253 9.508 1 97.75 86 LEU A N 1
ATOM 648 C CA . LEU A 1 86 ? 0.603 0.059 8.805 1 97.75 86 LEU A CA 1
ATOM 649 C C . LEU A 1 86 ? 0.237 -1.421 8.75 1 97.75 86 LEU A C 1
ATOM 651 O O . LEU A 1 86 ? 1.039 -2.246 8.305 1 97.75 86 LEU A O 1
ATOM 655 N N . ARG A 1 87 ? -0.9 -1.736 9.273 1 97.81 87 ARG A N 1
ATOM 656 C CA . ARG A 1 87 ? -1.446 -3.086 9.172 1 97.81 87 ARG A CA 1
ATOM 657 C C . ARG A 1 87 ? -2.771 -3.084 8.422 1 97.81 87 ARG A C 1
ATOM 659 O O . ARG A 1 87 ? -3.65 -2.266 8.703 1 97.81 87 ARG A O 1
ATOM 666 N N . ILE A 1 88 ? -2.871 -4.004 7.492 1 97.88 88 ILE A N 1
ATOM 667 C CA . ILE A 1 88 ? -4.09 -4.086 6.699 1 97.88 88 ILE A CA 1
ATOM 668 C C . ILE A 1 88 ? -4.602 -5.527 6.688 1 97.88 88 ILE A C 1
ATOM 670 O O . ILE A 1 88 ? -3.836 -6.461 6.438 1 97.88 88 ILE A O 1
ATOM 674 N N . ASP A 1 89 ? -5.828 -5.684 6.965 1 97.62 89 ASP A N 1
ATOM 675 C CA . ASP A 1 89 ? -6.551 -6.938 6.777 1 97.62 89 ASP A CA 1
ATOM 676 C C . ASP A 1 89 ? -7.488 -6.859 5.574 1 97.62 89 ASP A C 1
ATOM 678 O O . ASP A 1 89 ? -8.406 -6.035 5.547 1 97.62 89 ASP A O 1
ATOM 682 N N . TYR A 1 90 ? -7.227 -7.707 4.613 1 96.69 90 TYR A N 1
ATOM 683 C CA . TYR A 1 90 ? -8.102 -7.777 3.451 1 96.69 90 TYR A CA 1
ATOM 684 C C . TYR A 1 90 ? -9.195 -8.82 3.656 1 96.69 90 TYR A C 1
ATOM 686 O O . TYR A 1 90 ? -8.914 -9.969 3.994 1 96.69 90 TYR A O 1
ATOM 694 N N . MET A 1 91 ? -10.414 -8.43 3.34 1 96.25 91 MET A N 1
ATOM 695 C CA . MET A 1 91 ? -11.531 -9.297 3.693 1 96.25 91 MET A CA 1
ATOM 696 C C . MET A 1 91 ? -12.203 -9.852 2.443 1 96.25 91 MET A C 1
ATOM 698 O O . MET A 1 91 ? -12.75 -10.961 2.467 1 96.25 91 MET A O 1
ATOM 702 N N . ARG A 1 92 ? -12.164 -9.078 1.424 1 94.69 92 ARG A N 1
ATOM 703 C CA . ARG A 1 92 ? -12.711 -9.516 0.144 1 94.69 92 ARG A CA 1
ATOM 704 C C . ARG A 1 92 ? -12.211 -8.641 -0.996 1 94.69 92 ARG A C 1
ATOM 706 O O . ARG A 1 92 ? -11.766 -7.512 -0.768 1 94.69 92 ARG A O 1
ATOM 713 N N . PRO A 1 93 ? -12.312 -9.148 -2.252 1 94 93 PRO A N 1
ATOM 714 C CA . PRO A 1 93 ? -11.945 -8.305 -3.395 1 94 93 PRO A CA 1
ATOM 715 C C . PRO A 1 93 ? -12.891 -7.129 -3.59 1 94 93 PRO A C 1
ATOM 717 O O . PRO A 1 93 ? -14.086 -7.238 -3.299 1 94 93 PRO A O 1
ATOM 720 N N . ALA A 1 94 ? -12.281 -6.023 -4.027 1 95.38 94 ALA A N 1
ATOM 721 C CA . ALA A 1 94 ? -13.141 -4.918 -4.457 1 95.38 94 ALA A CA 1
ATOM 722 C C . ALA A 1 94 ? -13.977 -5.312 -5.668 1 95.38 94 ALA A C 1
ATOM 724 O O . ALA A 1 94 ? -13.516 -6.055 -6.539 1 95.38 94 ALA A O 1
ATOM 725 N N . GLN A 1 95 ? -15.164 -4.812 -5.785 1 95.06 95 GLN A N 1
ATOM 726 C CA . GLN A 1 95 ? -16.031 -5.133 -6.914 1 95.06 95 GLN A CA 1
ATOM 727 C C . GLN A 1 95 ? -15.57 -4.418 -8.18 1 95.06 95 GLN A C 1
ATOM 729 O O . GLN A 1 95 ? -15.367 -3.201 -8.172 1 95.06 95 GLN A O 1
ATOM 734 N N . PRO A 1 96 ? -15.453 -5.219 -9.258 1 94.88 96 PRO A N 1
ATOM 735 C CA . PRO A 1 96 ? -15.078 -4.57 -10.516 1 94.88 96 PRO A CA 1
ATOM 736 C C . PRO A 1 96 ? -16.094 -3.525 -10.969 1 94.88 96 PRO A C 1
ATOM 738 O O . PRO A 1 96 ? -17.297 -3.658 -10.68 1 94.88 96 PRO A O 1
ATOM 741 N N . SER A 1 97 ? -15.578 -2.463 -11.602 1 94.94 97 SER A N 1
ATOM 742 C CA . SER A 1 97 ? -16.375 -1.409 -12.227 1 94.94 97 SER A CA 1
ATOM 743 C C . SER A 1 97 ? -17.094 -0.565 -11.18 1 94.94 97 SER A C 1
ATOM 745 O O . SER A 1 97 ? -18.094 0.091 -11.484 1 94.94 97 SER A O 1
ATOM 747 N N . ARG A 1 98 ? -16.703 -0.625 -9.961 1 96.25 98 ARG A N 1
ATOM 748 C CA . ARG A 1 98 ? -17.234 0.232 -8.906 1 96.25 98 ARG A CA 1
ATOM 749 C C . ARG A 1 98 ? -16.125 1.104 -8.305 1 96.25 98 ARG A C 1
ATOM 751 O O . ARG A 1 98 ? -14.977 0.691 -8.234 1 96.25 98 ARG A O 1
ATOM 758 N N . ASP A 1 99 ? -16.594 2.238 -7.859 1 97.81 99 ASP A N 1
ATOM 759 C CA . ASP A 1 99 ? -15.656 3.096 -7.137 1 97.81 99 ASP A CA 1
ATOM 760 C C . ASP A 1 99 ? -15.32 2.506 -5.77 1 97.81 99 ASP A C 1
ATOM 762 O O . ASP A 1 99 ? -16.125 1.784 -5.184 1 97.81 99 ASP A O 1
ATOM 766 N N . LEU A 1 100 ? -14.141 2.785 -5.316 1 97.88 100 LEU A N 1
ATOM 767 C CA . LEU A 1 100 ? -13.711 2.434 -3.971 1 97.88 100 LEU A CA 1
ATOM 768 C C . LEU A 1 100 ? -13.703 3.66 -3.064 1 97.88 100 LEU A C 1
ATOM 770 O O . LEU A 1 100 ? -13.289 4.746 -3.48 1 97.88 100 LEU A O 1
ATOM 774 N N . PHE A 1 101 ? -14.133 3.447 -1.851 1 97.94 101 PHE A N 1
ATOM 775 C CA . PHE A 1 101 ? -14.141 4.512 -0.855 1 97.94 101 PHE A CA 1
ATOM 776 C C . PHE A 1 101 ? -13.305 4.121 0.361 1 97.94 101 PHE A C 1
ATOM 778 O O . PHE A 1 101 ? -13.242 2.945 0.721 1 97.94 101 PHE A O 1
ATOM 785 N N . ILE A 1 102 ? -12.711 5.125 0.958 1 98.25 102 ILE A N 1
ATOM 786 C CA . ILE A 1 102 ? -12.016 4.938 2.227 1 98.25 102 ILE A CA 1
ATOM 787 C C . ILE A 1 102 ? -12.617 5.863 3.283 1 98.25 102 ILE A C 1
ATOM 789 O O . ILE A 1 102 ? -12.898 7.031 3.008 1 98.25 102 ILE A O 1
ATOM 793 N N . LEU A 1 103 ? -12.836 5.34 4.402 1 98.31 103 LEU A N 1
ATOM 794 C CA . LEU A 1 103 ? -13.125 6.109 5.605 1 98.31 103 LEU A CA 1
ATOM 795 C C . LEU A 1 103 ? -12.047 5.895 6.66 1 98.31 103 LEU A C 1
ATOM 797 O O . LEU A 1 103 ? -11.781 4.758 7.059 1 98.31 103 LEU A O 1
ATOM 801 N N . ALA A 1 104 ? -11.406 6.973 7.117 1 98.38 104 ALA A N 1
ATOM 802 C CA . ALA A 1 104 ? -10.312 6.855 8.078 1 98.38 104 ALA A CA 1
ATOM 803 C C . ALA A 1 104 ? -10.484 7.852 9.227 1 98.38 104 ALA A C 1
ATOM 805 O O . ALA A 1 104 ? -10.922 8.984 9.008 1 98.38 104 ALA A O 1
ATOM 806 N N . LYS A 1 105 ? -10.07 7.441 10.398 1 98.25 105 LYS A N 1
ATOM 807 C CA . LYS A 1 105 ? -10.195 8.281 11.578 1 98.25 105 LYS A CA 1
ATOM 808 C C . LYS A 1 105 ? -8.992 8.117 12.5 1 98.25 105 LYS A C 1
ATOM 810 O O . LYS A 1 105 ? -8.562 6.996 12.773 1 98.25 105 LYS A O 1
ATOM 815 N N . CYS A 1 106 ? -8.508 9.242 12.906 1 98.25 106 CYS A N 1
ATOM 816 C CA . CYS A 1 106 ? -7.527 9.234 13.984 1 98.25 106 CYS A CA 1
ATOM 817 C C . CYS A 1 106 ? -8.203 9.148 15.344 1 98.25 106 CYS A C 1
ATOM 819 O O . CYS A 1 106 ? -8.789 10.133 15.812 1 98.25 106 CYS A O 1
ATOM 821 N N . TYR A 1 107 ? -8.055 8.016 16 1 97.69 107 TYR A N 1
ATOM 822 C CA . TYR A 1 107 ? -8.852 7.801 17.203 1 97.69 107 TYR A CA 1
ATOM 823 C C . TYR A 1 107 ? -8.047 8.125 18.453 1 97.69 107 TYR A C 1
ATOM 825 O O . TYR A 1 107 ? -8.609 8.242 19.547 1 97.69 107 TYR A O 1
ATOM 833 N N . LYS A 1 108 ? -6.797 8.289 18.312 1 97.94 108 LYS A N 1
ATOM 834 C CA . LYS A 1 108 ? -5.926 8.734 19.391 1 97.94 108 LYS A CA 1
ATOM 835 C C . LYS A 1 108 ? -4.773 9.586 18.859 1 97.94 108 LYS A C 1
ATOM 837 O O . LYS A 1 108 ? -4.098 9.188 17.906 1 97.94 108 LYS A O 1
ATOM 842 N N . LEU A 1 109 ? -4.602 10.688 19.453 1 96.81 109 LEU A N 1
ATOM 843 C CA . LEU A 1 109 ? -3.527 11.609 19.094 1 96.81 109 LEU A CA 1
ATOM 844 C C . LEU A 1 109 ? -2.67 11.945 20.312 1 96.81 109 LEU A C 1
ATOM 846 O O . LEU A 1 109 ? -3.189 12.383 21.344 1 96.81 109 LEU A O 1
ATOM 850 N N . THR A 1 110 ? -1.431 11.641 20.172 1 95.06 110 THR A N 1
ATOM 851 C CA . THR A 1 110 ? -0.461 12.07 21.188 1 95.06 110 THR A CA 1
ATOM 852 C C . THR A 1 110 ? 0.389 13.227 20.656 1 95.06 110 THR A C 1
ATOM 854 O O . THR A 1 110 ? 0.114 13.766 19.578 1 95.06 110 THR A O 1
ATOM 857 N N . ARG A 1 111 ? 1.344 13.555 21.391 1 92.06 111 ARG A N 1
ATOM 858 C CA . ARG A 1 111 ? 2.217 14.656 20.984 1 92.06 111 ARG A CA 1
ATOM 859 C C . ARG A 1 111 ? 3.008 14.305 19.734 1 92.06 111 ARG A C 1
ATOM 861 O O . ARG A 1 111 ? 3.223 15.156 18.875 1 92.06 111 ARG A O 1
ATOM 868 N N . SER A 1 112 ? 3.365 13.016 19.656 1 94.94 112 SER A N 1
ATOM 869 C CA . SER A 1 112 ? 4.305 12.688 18.578 1 94.94 112 SER A CA 1
ATOM 870 C C . SER A 1 112 ? 3.768 11.562 17.703 1 94.94 112 SER A C 1
ATOM 872 O O . SER A 1 112 ? 4.406 11.172 16.719 1 94.94 112 SER A O 1
ATOM 874 N N . VAL A 1 113 ? 2.557 11.039 18.125 1 97 113 VAL A N 1
ATOM 875 C CA . VAL A 1 113 ? 2.068 9.906 17.359 1 97 113 VAL A CA 1
ATOM 876 C C . VAL A 1 113 ? 0.559 10.023 17.156 1 97 113 VAL A C 1
ATOM 878 O O . VAL A 1 113 ? -0.174 10.352 18.094 1 97 113 VAL A O 1
ATOM 881 N N . GLY A 1 114 ? 0.102 9.812 16 1 98 114 GLY A N 1
ATOM 882 C CA . GLY A 1 114 ? -1.311 9.625 15.703 1 98 114 GLY A CA 1
ATOM 883 C C . GLY A 1 114 ? -1.67 8.18 15.391 1 98 114 GLY A C 1
ATOM 884 O O . GLY A 1 114 ? -1.022 7.543 14.562 1 98 114 GLY A O 1
ATOM 885 N N . PHE A 1 115 ? -2.686 7.695 16.125 1 98.44 115 PHE A N 1
ATOM 886 C CA . PHE A 1 115 ? -3.195 6.352 15.875 1 98.44 115 PHE A CA 1
ATOM 887 C C . PHE A 1 115 ? -4.488 6.398 15.078 1 98.44 115 PHE A C 1
ATOM 889 O O . PHE A 1 115 ? -5.438 7.094 15.453 1 98.44 115 PHE A O 1
ATOM 896 N N . VAL A 1 116 ? -4.469 5.617 13.961 1 98.56 116 VAL A N 1
ATOM 897 C CA . VAL A 1 116 ? -5.535 5.773 12.977 1 98.56 116 VAL A CA 1
ATOM 898 C C . VAL A 1 116 ? -6.098 4.402 12.609 1 98.56 116 VAL A C 1
ATOM 900 O O . VAL A 1 116 ? -5.379 3.4 12.633 1 98.56 116 VAL A O 1
ATOM 903 N N . ARG A 1 117 ? -7.352 4.422 12.336 1 98.25 117 ARG A N 1
ATOM 904 C CA . ARG A 1 117 ? -8.016 3.277 11.727 1 98.25 117 ARG A CA 1
ATOM 905 C C . ARG A 1 117 ? -8.758 3.688 10.461 1 98.25 117 ARG A C 1
ATOM 907 O O . ARG A 1 117 ? -9.266 4.809 10.367 1 98.25 117 ARG A O 1
ATOM 914 N N . GLY A 1 118 ? -8.812 2.795 9.508 1 98.38 118 GLY A N 1
ATOM 915 C CA . GLY A 1 118 ? -9.5 3.064 8.258 1 98.38 118 GLY A CA 1
ATOM 916 C C . GLY A 1 118 ? -10.141 1.83 7.648 1 98.38 118 GLY A C 1
ATOM 917 O O . GLY A 1 118 ? -9.727 0.705 7.945 1 98.38 118 GLY A O 1
ATOM 918 N N . PHE A 1 119 ? -11.102 2.096 6.809 1 98.56 119 PHE A N 1
ATOM 919 C CA . PHE A 1 119 ? -11.812 1.028 6.109 1 98.56 119 PHE A CA 1
ATOM 920 C C . PHE A 1 119 ? -11.961 1.354 4.629 1 98.56 119 PHE A C 1
ATOM 922 O O . PHE A 1 119 ? -12.242 2.496 4.266 1 98.56 119 PHE A O 1
ATOM 929 N N . ALA A 1 120 ? -11.758 0.36 3.818 1 98.62 120 ALA A N 1
ATOM 930 C CA . ALA A 1 120 ? -12.062 0.437 2.393 1 98.62 120 ALA A CA 1
ATOM 931 C C . ALA A 1 120 ? -13.367 -0.282 2.07 1 98.62 120 ALA A C 1
ATOM 933 O O . ALA A 1 120 ? -13.602 -1.402 2.533 1 98.62 120 ALA A O 1
ATOM 934 N N . TYR A 1 121 ? -14.211 0.397 1.25 1 98 121 TYR A N 1
ATOM 935 C CA . TYR A 1 121 ? -15.484 -0.224 0.901 1 98 121 TYR A CA 1
ATOM 936 C C . TYR A 1 121 ? -15.984 0.279 -0.448 1 98 121 TYR A C 1
ATOM 938 O O . TYR A 1 121 ? -15.547 1.329 -0.926 1 98 121 TYR A O 1
ATOM 946 N N . ASP A 1 122 ? -16.75 -0.485 -1.14 1 96.56 122 ASP A N 1
ATOM 947 C CA . ASP A 1 122 ? -17.281 -0.067 -2.43 1 96.56 122 ASP A CA 1
ATOM 948 C C . ASP A 1 122 ? -18.812 0.066 -2.371 1 96.56 122 ASP A C 1
ATOM 950 O O . ASP A 1 122 ? -19.422 0.65 -3.268 1 96.56 122 ASP A O 1
ATOM 954 N N . ASP A 1 123 ? -19.469 -0.661 -1.464 1 91.19 123 ASP A N 1
ATOM 955 C CA . ASP A 1 123 ? -20.922 -0.55 -1.363 1 91.19 123 ASP A CA 1
ATOM 956 C C . ASP A 1 123 ? -21.344 -0.137 0.045 1 91.19 123 ASP A C 1
ATOM 958 O O . ASP A 1 123 ? -22.109 0.809 0.214 1 91.19 123 ASP A O 1
ATOM 962 N N . SER A 1 124 ? -20.828 -0.846 0.934 1 93.56 124 SER A N 1
ATOM 963 C CA . SER A 1 124 ? -21.25 -0.596 2.311 1 93.56 124 SER A CA 1
ATOM 964 C C . SER A 1 124 ? -20.094 -0.781 3.281 1 93.56 124 SER A C 1
ATOM 966 O O . SER A 1 124 ? -19.266 -1.687 3.113 1 93.56 124 SER A O 1
ATOM 968 N N . LEU A 1 125 ? -20.156 0.003 4.332 1 94 125 LEU A N 1
ATOM 969 C CA . LEU A 1 125 ? -19.156 -0.111 5.387 1 94 125 LEU A CA 1
ATOM 970 C C . LEU A 1 125 ? -19.344 -1.401 6.18 1 94 125 LEU A C 1
ATOM 972 O O . LEU A 1 125 ? -18.438 -1.843 6.879 1 94 125 LEU A O 1
ATOM 976 N N . ASN A 1 126 ? -20.5 -1.973 6.094 1 94.62 126 ASN A N 1
ATOM 977 C CA . ASN A 1 126 ? -20.797 -3.203 6.824 1 94.62 126 ASN A CA 1
ATOM 978 C C . ASN A 1 126 ? -20.172 -4.418 6.145 1 94.62 126 ASN A C 1
ATOM 980 O O . ASN A 1 126 ? -20.188 -5.52 6.695 1 94.62 126 ASN A O 1
ATOM 984 N N . ASP A 1 127 ? -19.672 -4.254 4.953 1 96.31 127 ASP A N 1
ATOM 985 C CA . ASP A 1 127 ? -18.969 -5.293 4.207 1 96.31 127 ASP A CA 1
ATOM 986 C C . ASP A 1 127 ? -17.703 -4.742 3.559 1 96.31 127 ASP A C 1
ATOM 988 O O . ASP A 1 127 ? -17.609 -4.688 2.332 1 96.31 127 ASP A O 1
ATOM 992 N N . PRO A 1 128 ? -16.781 -4.414 4.426 1 97.75 128 PRO A N 1
ATOM 993 C CA . PRO A 1 128 ? -15.594 -3.736 3.912 1 97.75 128 PRO A CA 1
ATOM 994 C C . PRO A 1 128 ? -14.703 -4.656 3.078 1 97.75 128 PRO A C 1
ATOM 996 O O . PRO A 1 128 ? -14.719 -5.875 3.27 1 97.75 128 PRO A O 1
ATOM 999 N N . VAL A 1 129 ? -14.023 -4.07 2.15 1 98.12 129 VAL A N 1
ATOM 1000 C CA . VAL A 1 129 ? -12.992 -4.719 1.351 1 98.12 129 VAL A CA 1
ATOM 1001 C C . VAL A 1 129 ? -11.75 -4.953 2.205 1 98.12 129 VAL A C 1
ATOM 1003 O O . VAL A 1 129 ? -11.133 -6.02 2.139 1 98.12 129 VAL A O 1
ATOM 1006 N N . ALA A 1 130 ? -11.383 -4.004 3.059 1 98.38 130 ALA A N 1
ATOM 1007 C CA . ALA A 1 130 ? -10.18 -4.074 3.885 1 98.38 130 ALA A CA 1
ATOM 1008 C C . ALA A 1 130 ? -10.281 -3.135 5.082 1 98.38 130 ALA A C 1
ATOM 1010 O O . ALA A 1 130 ? -11.062 -2.18 5.062 1 98.38 130 ALA A O 1
ATOM 1011 N N . ALA A 1 131 ? -9.555 -3.455 6.082 1 98.31 131 ALA A N 1
ATOM 1012 C CA . ALA A 1 131 ? -9.391 -2.617 7.266 1 98.31 131 ALA A CA 1
ATOM 1013 C C . ALA A 1 131 ? -7.918 -2.34 7.547 1 98.31 131 ALA A C 1
ATOM 1015 O O . ALA A 1 131 ? -7.07 -3.219 7.379 1 98.31 131 ALA A O 1
ATOM 1016 N N . ALA A 1 132 ? -7.711 -1.162 8.023 1 98.31 132 ALA A N 1
ATOM 1017 C CA . ALA A 1 132 ? -6.332 -0.776 8.305 1 98.31 132 ALA A CA 1
ATOM 1018 C C . ALA A 1 132 ? -6.199 -0.199 9.711 1 98.31 132 ALA A C 1
ATOM 1020 O O . ALA A 1 132 ? -7.121 0.442 10.219 1 98.31 132 ALA A O 1
ATOM 1021 N N . GLN A 1 133 ? -5.109 -0.418 10.32 1 98.19 133 GLN A N 1
ATOM 1022 C CA . GLN A 1 133 ? -4.605 0.273 11.5 1 98.19 133 GLN A CA 1
ATOM 1023 C C . GLN A 1 133 ? -3.193 0.802 11.273 1 98.19 133 GLN A C 1
ATOM 1025 O O . GLN A 1 133 ? -2.344 0.097 10.727 1 98.19 133 GLN A O 1
ATOM 1030 N N . ALA A 1 134 ? -2.975 2 11.695 1 98.25 134 ALA A N 1
ATOM 1031 C CA . ALA A 1 134 ? -1.673 2.602 11.414 1 98.25 134 ALA A CA 1
ATOM 1032 C C . ALA A 1 134 ? -1.276 3.588 12.516 1 98.25 134 ALA A C 1
ATOM 1034 O O . ALA A 1 134 ? -2.123 4.031 13.289 1 98.25 134 ALA A O 1
ATOM 1035 N N . ALA A 1 135 ? -0.02 3.828 12.594 1 98.25 135 ALA A N 1
ATOM 1036 C CA . ALA A 1 135 ? 0.557 4.879 13.43 1 98.25 135 ALA A CA 1
ATOM 1037 C C . ALA A 1 135 ? 1.447 5.805 12.609 1 98.25 135 ALA A C 1
ATOM 1039 O O . ALA A 1 135 ? 2.213 5.352 11.758 1 98.25 135 ALA A O 1
ATOM 1040 N N . PHE A 1 136 ? 1.317 7.047 12.844 1 97.19 136 PHE A N 1
ATOM 1041 C CA . PHE A 1 136 ? 2.098 8.07 12.164 1 97.19 136 PHE A CA 1
ATOM 1042 C C . PHE A 1 136 ? 2.902 8.891 13.164 1 97.19 136 PHE A C 1
ATOM 1044 O O . PHE A 1 136 ? 2.377 9.305 14.203 1 97.19 136 PHE A O 1
ATOM 1051 N N . ILE A 1 137 ? 4.113 9.148 12.789 1 95.44 137 ILE A N 1
ATOM 1052 C CA . ILE A 1 137 ? 4.926 10.062 13.594 1 95.44 137 ILE A CA 1
ATOM 1053 C C . ILE A 1 137 ? 4.707 11.5 13.125 1 95.44 137 ILE A C 1
ATOM 1055 O O . ILE A 1 137 ? 4.641 11.758 11.922 1 95.44 137 ILE A O 1
ATOM 1059 N N . ILE A 1 138 ? 4.574 12.344 14.039 1 92.81 138 ILE A N 1
ATOM 1060 C CA . ILE A 1 138 ? 4.391 13.766 13.773 1 92.81 138 ILE A CA 1
ATOM 1061 C C . ILE A 1 138 ? 5.699 14.516 14.008 1 92.81 138 ILE A C 1
ATOM 1063 O O . ILE A 1 138 ? 6.277 14.43 15.094 1 92.81 138 ILE A O 1
ATOM 1067 N N . SER A 1 139 ? 6.18 15.102 12.898 1 84 139 SER A N 1
ATOM 1068 C CA . SER A 1 139 ? 7.453 15.812 13.016 1 84 139 SER A CA 1
ATOM 1069 C C . SER A 1 139 ? 7.309 17.062 13.875 1 84 139 SER A C 1
ATOM 1071 O O . SER A 1 139 ? 6.316 17.781 13.766 1 84 139 SER A O 1
ATOM 1073 N N . HIS A 1 140 ? 8.102 17.062 14.828 1 71 140 HIS A N 1
ATOM 1074 C CA . HIS A 1 140 ? 8.219 18.312 15.586 1 71 140 HIS A CA 1
ATOM 1075 C C . HIS A 1 140 ? 9.484 19.078 15.211 1 71 140 HIS A C 1
ATOM 1077 O O . HIS A 1 140 ? 10.523 18.469 14.953 1 71 140 HIS A O 1
ATOM 1083 N N . PRO A 1 141 ? 9.414 20.172 14.414 1 52.28 141 PRO A N 1
ATOM 1084 C CA . PRO A 1 141 ? 10.641 20.938 14.148 1 52.28 141 PRO A CA 1
ATOM 1085 C C . PRO A 1 141 ? 11.672 20.812 15.273 1 52.28 141 PRO A C 1
ATOM 1087 O O . PRO A 1 141 ? 11.344 21.016 16.438 1 52.28 141 PRO A O 1
ATOM 1090 N N . CYS A 1 142 ? 12.32 19.781 15.336 1 43.69 142 CYS A N 1
ATOM 1091 C CA . CYS A 1 142 ? 13.445 19.812 16.266 1 43.69 142 CYS A CA 1
ATOM 1092 C C . CYS A 1 142 ? 14.078 21.203 16.297 1 43.69 142 CYS A C 1
ATOM 1094 O O . CYS A 1 142 ? 14.164 21.875 15.266 1 43.69 142 CYS A O 1
ATOM 1096 N N . LEU A 1 143 ? 14.438 21.656 17.531 1 40.34 143 LEU A N 1
ATOM 1097 C CA . LEU A 1 143 ? 15.406 22.688 17.891 1 40.34 143 LEU A CA 1
ATOM 1098 C C . LEU A 1 143 ? 16.719 22.469 17.156 1 40.34 143 LEU A C 1
ATOM 1100 O O . LEU A 1 143 ? 17.547 21.656 17.578 1 40.34 143 LEU A O 1
ATOM 1104 N N . LYS A 1 144 ? 16.875 21.844 16.141 1 37.44 144 LYS A N 1
ATOM 1105 C CA . LYS A 1 144 ? 18.25 21.844 15.656 1 37.44 144 LYS A CA 1
ATOM 1106 C C . LYS A 1 144 ? 18.953 23.156 15.984 1 37.44 144 LYS A C 1
ATOM 1108 O O . LYS A 1 144 ? 20.078 23.156 16.484 1 37.44 144 LYS A O 1
ATOM 1113 N N . ASN A 1 145 ? 18.75 24.25 15.062 1 39.91 145 ASN A N 1
ATOM 1114 C CA . ASN A 1 145 ? 19.859 25.188 14.883 1 39.91 145 ASN A CA 1
ATOM 1115 C C . ASN A 1 145 ? 20.312 25.781 16.219 1 39.91 145 ASN A C 1
ATOM 1117 O O . ASN A 1 145 ? 20.984 26.812 16.25 1 39.91 145 ASN A O 1
ATOM 1121 N N . ARG A 1 146 ? 19.844 25.562 17.422 1 33.22 146 ARG A N 1
ATOM 1122 C CA . ARG A 1 146 ? 20.562 26.406 18.359 1 33.22 146 ARG A CA 1
ATOM 1123 C C . ARG A 1 146 ? 22.047 26.016 18.438 1 33.22 146 ARG A C 1
ATOM 1125 O O . ARG A 1 146 ? 22.812 26.625 19.188 1 33.22 146 ARG A O 1
ATOM 1132 N N . GLU A 1 147 ? 22.453 24.688 18.25 1 36.59 147 GLU A N 1
ATOM 1133 C CA . GLU A 1 147 ? 23.875 24.656 18.562 1 36.59 147 GLU A CA 1
ATOM 1134 C C . GLU A 1 147 ? 24.703 25.281 17.453 1 36.59 147 GLU A C 1
ATOM 1136 O O . GLU A 1 147 ? 25.938 25.188 17.453 1 36.59 147 GLU A O 1
ATOM 1141 N N . ALA A 1 148 ? 24.25 25.641 16.328 1 33.38 148 ALA A N 1
ATOM 1142 C CA . ALA A 1 148 ? 25.234 26.281 15.453 1 33.38 148 ALA A CA 1
ATOM 1143 C C . ALA A 1 148 ? 25.719 27.609 16.062 1 33.38 148 ALA A C 1
ATOM 1145 O O . ALA A 1 148 ? 26.703 28.172 15.609 1 33.38 148 ALA A O 1
ATOM 1146 N N . HIS A 1 149 ? 24.812 28.516 16.641 1 29.75 149 HIS A N 1
ATOM 1147 C CA . HIS A 1 149 ? 25.328 29.859 16.844 1 29.75 149 HIS A CA 1
ATOM 1148 C C . HIS A 1 149 ? 26.203 29.938 18.094 1 29.75 149 HIS A C 1
ATOM 1150 O O . HIS A 1 149 ? 26.797 30.984 18.391 1 29.75 149 HIS A O 1
ATOM 1156 N N . ALA A 1 150 ? 26.281 28.891 19.047 1 28.19 150 ALA A N 1
ATOM 1157 C CA . ALA A 1 150 ? 27.375 29.328 19.922 1 28.19 150 ALA A CA 1
ATOM 1158 C C . ALA A 1 150 ? 28.734 28.906 19.344 1 28.19 150 ALA A C 1
ATOM 1160 O O . ALA A 1 150 ? 28.859 27.828 18.766 1 28.19 150 ALA A O 1
ATOM 1161 N N . MET B 1 1 ? 11.969 -31.516 -23.469 1 26.05 1 MET B N 1
ATOM 1162 C CA . MET B 1 1 ? 12.148 -30.062 -23.609 1 26.05 1 MET B CA 1
ATOM 1163 C C . MET B 1 1 ? 11.938 -29.359 -22.281 1 26.05 1 MET B C 1
ATOM 1165 O O . MET B 1 1 ? 10.898 -29.516 -21.641 1 26.05 1 MET B O 1
ATOM 1169 N N . PRO B 1 2 ? 12.914 -28.953 -21.469 1 31.3 2 PRO B N 1
ATOM 1170 C CA . PRO B 1 2 ? 12.797 -28.578 -20.047 1 31.3 2 PRO B CA 1
ATOM 1171 C C . PRO B 1 2 ? 11.758 -27.484 -19.812 1 31.3 2 PRO B C 1
ATOM 1173 O O . PRO B 1 2 ? 11.516 -26.672 -20.703 1 31.3 2 PRO B O 1
ATOM 1176 N N . ILE B 1 3 ? 10.602 -27.812 -19.344 1 34.44 3 ILE B N 1
ATOM 1177 C CA . ILE B 1 3 ? 9.586 -26.859 -18.938 1 34.44 3 ILE B CA 1
ATOM 1178 C C . ILE B 1 3 ? 10.25 -25.547 -18.5 1 34.44 3 ILE B C 1
ATOM 1180 O O . ILE B 1 3 ? 11.117 -25.562 -17.609 1 34.44 3 ILE B O 1
ATOM 1184 N N . ALA B 1 4 ? 10.492 -24.609 -19.297 1 41.59 4 ALA B N 1
ATOM 1185 C CA . ALA B 1 4 ? 11.094 -23.312 -19.016 1 41.59 4 ALA B CA 1
ATOM 1186 C C . ALA B 1 4 ? 10.633 -22.781 -17.672 1 41.59 4 ALA B C 1
ATOM 1188 O O . ALA B 1 4 ? 9.438 -22.812 -17.359 1 41.59 4 ALA B O 1
ATOM 1189 N N . PRO B 1 5 ? 11.422 -22.812 -16.609 1 46.91 5 PRO B N 1
ATOM 1190 C CA . PRO B 1 5 ? 11.047 -22.531 -15.211 1 46.91 5 PRO B CA 1
ATOM 1191 C C . PRO B 1 5 ? 10.102 -21.344 -15.086 1 46.91 5 PRO B C 1
ATOM 1193 O O . PRO B 1 5 ? 10.094 -20.453 -15.945 1 46.91 5 PRO B O 1
ATOM 1196 N N . PHE B 1 6 ? 8.805 -21.578 -14.531 1 49.28 6 PHE B N 1
ATOM 1197 C CA . PHE B 1 6 ? 7.797 -20.594 -14.164 1 49.28 6 PHE B CA 1
ATOM 1198 C C . PHE B 1 6 ? 8.438 -19.219 -13.945 1 49.28 6 PHE B C 1
ATOM 1200 O O . PHE B 1 6 ? 7.855 -18.203 -14.305 1 49.28 6 PHE B O 1
ATOM 1207 N N . ARG B 1 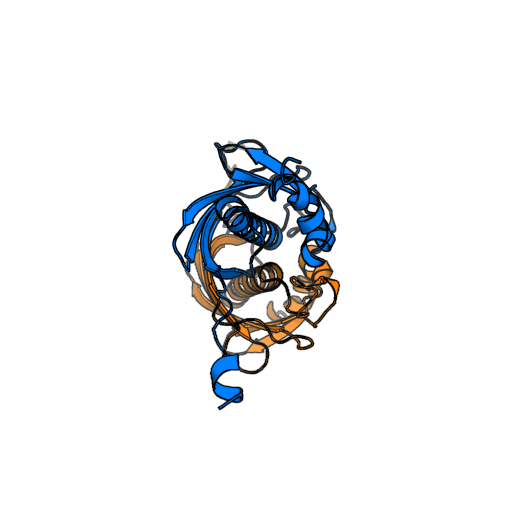7 ? 9.766 -19.203 -13.57 1 58.41 7 ARG B N 1
ATOM 1208 C CA . ARG B 1 7 ? 10.539 -18.031 -13.188 1 58.41 7 ARG B CA 1
ATOM 1209 C C . ARG B 1 7 ? 10.789 -17.125 -14.391 1 58.41 7 ARG B C 1
ATOM 1211 O O . ARG B 1 7 ? 10.945 -15.914 -14.242 1 58.41 7 ARG B O 1
ATOM 1218 N N . GLU B 1 8 ? 10.617 -17.781 -15.719 1 59.06 8 GLU B N 1
ATOM 1219 C CA . GLU B 1 8 ? 10.938 -17 -16.906 1 59.06 8 GLU B CA 1
ATOM 1220 C C . GLU B 1 8 ? 9.82 -16.016 -17.234 1 59.06 8 GLU B C 1
ATOM 1222 O O . GLU B 1 8 ? 10.055 -15 -17.906 1 59.06 8 GLU B O 1
ATOM 1227 N N . GLY B 1 9 ? 8.781 -16.047 -16.438 1 67.31 9 GLY B N 1
ATOM 1228 C CA . GLY B 1 9 ? 7.656 -15.234 -16.875 1 67.31 9 GLY B CA 1
ATOM 1229 C C . GLY B 1 9 ? 7.367 -14.078 -15.93 1 67.31 9 GLY B C 1
ATOM 1230 O O . GLY B 1 9 ? 6.41 -13.328 -16.141 1 67.31 9 GLY B O 1
ATOM 1231 N N . PHE B 1 10 ? 8.305 -13.844 -14.969 1 74.88 10 PHE B N 1
ATOM 1232 C CA . PHE B 1 10 ? 8.016 -12.82 -13.984 1 74.88 10 PHE B CA 1
ATOM 1233 C C . PHE B 1 10 ? 8.125 -11.43 -14.602 1 74.88 10 PHE B C 1
ATOM 1235 O O . PHE B 1 10 ? 7.395 -10.516 -14.211 1 74.88 10 PHE B O 1
ATOM 1242 N N . ASP B 1 11 ? 8.992 -11.273 -15.531 1 73.56 11 ASP B N 1
ATOM 1243 C CA . ASP B 1 11 ? 9.07 -9.992 -16.234 1 73.56 11 ASP B CA 1
ATOM 1244 C C . ASP B 1 11 ? 7.762 -9.688 -16.953 1 73.56 11 ASP B C 1
ATOM 1246 O O . ASP B 1 11 ? 7.289 -8.547 -16.938 1 73.56 11 ASP B O 1
ATOM 1250 N N . LEU B 1 12 ? 7.27 -10.742 -17.5 1 70.31 12 LEU B N 1
ATOM 1251 C CA . LEU B 1 12 ? 6.02 -10.57 -18.234 1 70.31 12 LEU B CA 1
ATOM 1252 C C . LEU B 1 12 ? 4.863 -10.297 -17.281 1 70.31 12 LEU B C 1
ATOM 1254 O O . LEU B 1 12 ? 3.961 -9.523 -17.594 1 70.31 12 LEU B O 1
ATOM 1258 N N . LEU B 1 13 ? 4.973 -10.844 -16.109 1 71.94 13 LEU B N 1
ATOM 1259 C CA . LEU B 1 13 ? 3.904 -10.68 -15.125 1 71.94 13 LEU B CA 1
ATOM 1260 C C . LEU B 1 13 ? 3.82 -9.234 -14.648 1 71.94 13 LEU B C 1
ATOM 1262 O O . LEU B 1 13 ? 2.734 -8.648 -14.609 1 71.94 13 LEU B O 1
ATOM 1266 N N . VAL B 1 14 ? 4.992 -8.688 -14.367 1 74.19 14 VAL B N 1
ATOM 1267 C CA . VAL B 1 14 ? 5.008 -7.305 -13.891 1 74.19 14 VAL B CA 1
ATOM 1268 C C . VAL B 1 14 ? 4.508 -6.371 -14.984 1 74.19 14 VAL B C 1
ATOM 1270 O O . VAL B 1 14 ? 3.779 -5.418 -14.719 1 74.19 14 VAL B O 1
ATOM 1273 N N . ASP B 1 15 ? 4.77 -6.77 -16.188 1 75.94 15 ASP B N 1
ATOM 1274 C CA . ASP B 1 15 ? 4.395 -5.945 -17.328 1 75.94 15 ASP B CA 1
ATOM 1275 C C . ASP B 1 15 ? 2.916 -6.109 -17.672 1 75.94 15 ASP B C 1
ATOM 1277 O O . ASP B 1 15 ? 2.332 -5.266 -18.344 1 75.94 15 ASP B O 1
ATOM 1281 N N . ASN B 1 16 ? 2.377 -7.188 -17.172 1 78.56 16 ASN B N 1
ATOM 1282 C CA . ASN B 1 16 ? 1.006 -7.492 -17.562 1 78.56 16 ASN B CA 1
ATOM 1283 C C . ASN B 1 16 ? 0.002 -7.035 -16.516 1 78.56 16 ASN B C 1
ATOM 1285 O O . ASN B 1 16 ? -1.208 -7.082 -16.734 1 78.56 16 ASN B O 1
ATOM 1289 N N . ILE B 1 17 ? 0.528 -6.621 -15.492 1 84.88 17 ILE B N 1
ATOM 1290 C CA . ILE B 1 17 ? -0.353 -6.07 -14.469 1 84.88 17 ILE B CA 1
ATOM 1291 C C . ILE B 1 17 ? -0.466 -4.559 -14.648 1 84.88 17 ILE B C 1
ATOM 1293 O O . ILE B 1 17 ? 0.49 -3.824 -14.383 1 84.88 17 ILE B O 1
ATOM 1297 N N . PRO B 1 18 ? -1.589 -4.082 -15.031 1 86.81 18 PRO B N 1
ATOM 1298 C CA . PRO B 1 18 ? -1.749 -2.668 -15.375 1 86.81 18 PRO B CA 1
ATOM 1299 C C . PRO B 1 18 ? -1.28 -1.734 -14.266 1 86.81 18 PRO B C 1
ATOM 1301 O O . PRO B 1 18 ? -0.587 -0.75 -14.531 1 86.81 18 PRO B O 1
ATOM 1304 N N . TYR B 1 19 ? -1.584 -2.082 -13.141 1 90.44 19 TYR B N 1
ATOM 1305 C CA . TYR B 1 19 ? -1.207 -1.205 -12.039 1 90.44 19 TYR B CA 1
ATOM 1306 C C . TYR B 1 19 ? 0.308 -1.13 -11.891 1 90.44 19 TYR B C 1
ATOM 1308 O O . TYR B 1 19 ? 0.866 -0.049 -11.688 1 90.44 19 TYR B O 1
ATOM 1316 N N . MET B 1 20 ? 0.958 -2.193 -11.938 1 91.5 20 MET B N 1
ATOM 1317 C CA . MET B 1 20 ? 2.41 -2.221 -11.789 1 91.5 20 MET B CA 1
ATOM 1318 C C . MET B 1 20 ? 3.088 -1.513 -12.953 1 91.5 20 MET B C 1
ATOM 1320 O O . MET B 1 20 ? 4.109 -0.845 -12.773 1 91.5 20 MET B O 1
ATOM 1324 N N . LYS B 1 21 ? 2.438 -1.69 -14.062 1 89.62 21 LYS B N 1
ATOM 1325 C CA . LYS B 1 21 ? 2.92 -0.95 -15.227 1 89.62 21 LYS B CA 1
ATOM 1326 C C . LYS B 1 21 ? 2.787 0.555 -15.016 1 89.62 21 LYS B C 1
ATOM 1328 O O . LYS B 1 21 ? 3.717 1.312 -15.297 1 89.62 21 LYS B O 1
ATOM 1333 N N . ALA B 1 22 ? 1.683 0.947 -14.539 1 89.12 22 ALA B N 1
ATOM 1334 C CA . ALA B 1 22 ? 1.434 2.361 -14.266 1 89.12 22 ALA B CA 1
ATOM 1335 C C . ALA B 1 22 ? 2.4 2.896 -13.219 1 89.12 22 ALA B C 1
ATOM 1337 O O . ALA B 1 22 ? 2.824 4.055 -13.281 1 89.12 22 ALA B O 1
ATOM 1338 N N . LEU B 1 23 ? 2.762 2.033 -12.305 1 91.44 23 LEU B N 1
ATOM 1339 C CA . LEU B 1 23 ? 3.695 2.41 -11.25 1 91.44 23 LEU B CA 1
ATOM 1340 C C . LEU B 1 23 ? 5.117 2.52 -11.797 1 91.44 23 LEU B C 1
ATOM 1342 O O . LEU B 1 23 ? 5.949 3.23 -11.227 1 91.44 23 LEU B O 1
ATOM 1346 N N . GLY B 1 24 ? 5.371 1.825 -12.867 1 92.75 24 GLY B N 1
ATOM 1347 C CA . GLY B 1 24 ? 6.703 1.769 -13.453 1 92.75 24 GLY B CA 1
ATOM 1348 C C . GLY B 1 24 ? 7.582 0.698 -12.828 1 92.75 24 GLY B C 1
ATOM 1349 O O . GLY B 1 24 ? 8.812 0.783 -12.891 1 92.75 24 GLY B O 1
ATOM 1350 N N . ALA B 1 25 ? 7.004 -0.293 -12.172 1 94.56 25 ALA B N 1
ATOM 1351 C CA . ALA B 1 25 ? 7.734 -1.372 -11.516 1 94.56 25 ALA B CA 1
ATOM 1352 C C . ALA B 1 25 ? 8.406 -2.287 -12.531 1 94.56 25 ALA B C 1
ATOM 1354 O O . ALA B 1 25 ? 7.852 -2.535 -13.609 1 94.56 25 ALA B O 1
ATOM 1355 N N . ARG B 1 26 ? 9.578 -2.787 -12.148 1 94 26 ARG B N 1
ATOM 1356 C CA . ARG B 1 26 ? 10.32 -3.699 -13.008 1 94 26 ARG B CA 1
ATOM 1357 C C . ARG B 1 26 ? 10.797 -4.922 -12.234 1 94 26 ARG B C 1
ATOM 1359 O O . ARG B 1 26 ? 11.188 -4.812 -11.07 1 94 26 ARG B O 1
ATOM 1366 N N . TYR B 1 27 ? 10.758 -6.043 -12.922 1 94.25 27 TYR B N 1
ATOM 1367 C CA . TYR B 1 27 ? 11.375 -7.238 -12.359 1 94.25 27 TYR B CA 1
ATOM 1368 C C . TYR B 1 27 ? 12.898 -7.117 -12.367 1 94.25 27 TYR B C 1
ATOM 1370 O O . TYR B 1 27 ? 13.492 -6.738 -13.383 1 94.25 27 TYR B O 1
ATOM 1378 N N . ALA B 1 28 ? 13.508 -7.375 -11.281 1 93.88 28 ALA B N 1
ATOM 1379 C CA . ALA B 1 28 ? 14.953 -7.184 -11.18 1 93.88 28 ALA B CA 1
ATOM 1380 C C . ALA B 1 28 ? 15.664 -8.492 -10.875 1 93.88 28 ALA B C 1
ATOM 1382 O O . ALA B 1 28 ? 16.797 -8.5 -10.391 1 93.88 28 ALA B O 1
ATOM 1383 N N . GLY B 1 29 ? 14.938 -9.562 -10.945 1 91.75 29 GLY B N 1
ATOM 1384 C CA . GLY B 1 29 ? 15.594 -10.859 -10.844 1 91.75 29 GLY B CA 1
ATOM 1385 C C . GLY B 1 29 ? 15.188 -11.633 -9.602 1 91.75 29 GLY B C 1
ATOM 1386 O O . GLY B 1 29 ? 14.312 -11.195 -8.852 1 91.75 29 GLY B O 1
ATOM 1387 N N . ARG B 1 30 ? 15.812 -12.828 -9.477 1 92.38 30 ARG B N 1
ATOM 1388 C CA . ARG B 1 30 ? 15.562 -13.75 -8.375 1 92.38 30 ARG B CA 1
ATOM 1389 C C . ARG B 1 30 ? 16.875 -14.344 -7.852 1 92.38 30 ARG B C 1
ATOM 1391 O O . ARG B 1 30 ? 17.797 -14.586 -8.625 1 92.38 30 ARG B O 1
ATOM 1398 N N . SER B 1 31 ? 16.984 -14.469 -6.602 1 90.44 31 SER B N 1
ATOM 1399 C CA . SER B 1 31 ? 18.094 -15.148 -5.961 1 90.44 31 SER B CA 1
ATOM 1400 C C . SER B 1 31 ? 17.609 -16.109 -4.879 1 90.44 31 SER B C 1
ATOM 1402 O O . SER B 1 31 ? 16.406 -16.328 -4.73 1 90.44 31 SER B O 1
ATOM 1404 N N . GLU B 1 32 ? 18.531 -16.672 -4.172 1 92.06 32 GLU B N 1
ATOM 1405 C CA . GLU B 1 32 ? 18.188 -17.547 -3.053 1 92.06 32 GLU B CA 1
ATOM 1406 C C . GLU B 1 32 ? 17.484 -16.781 -1.938 1 92.06 32 GLU B C 1
ATOM 1408 O O . GLU B 1 32 ? 16.703 -17.344 -1.176 1 92.06 32 GLU B O 1
ATOM 1413 N N . GLU B 1 33 ? 17.719 -15.516 -1.988 1 94.12 33 GLU B N 1
ATOM 1414 C CA . GLU B 1 33 ? 17.156 -14.672 -0.939 1 94.12 33 GLU B CA 1
ATOM 1415 C C . GLU B 1 33 ? 15.727 -14.258 -1.27 1 94.12 33 GLU B C 1
ATOM 1417 O O . GLU B 1 33 ? 15 -13.789 -0.398 1 94.12 33 GLU B O 1
ATOM 1422 N N . GLY B 1 34 ? 15.406 -14.414 -2.582 1 95.38 34 GLY B N 1
ATOM 1423 C CA . GLY B 1 34 ? 14.023 -14.109 -2.941 1 95.38 34 GLY B CA 1
ATOM 1424 C C . GLY B 1 34 ? 13.906 -13.367 -4.262 1 95.38 34 GLY B C 1
ATOM 1425 O O . GLY B 1 34 ? 14.836 -13.367 -5.066 1 95.38 34 GLY B O 1
ATOM 1426 N N . ILE B 1 35 ? 12.688 -12.859 -4.438 1 95.5 35 ILE B N 1
ATOM 1427 C CA . ILE B 1 35 ? 12.367 -12.109 -5.648 1 95.5 35 ILE B CA 1
ATOM 1428 C C . ILE B 1 35 ? 12.719 -10.641 -5.453 1 95.5 35 ILE B C 1
ATOM 1430 O O . ILE B 1 35 ? 12.469 -10.062 -4.391 1 95.5 35 ILE B O 1
ATOM 1434 N N . ARG B 1 36 ? 13.234 -10.047 -6.559 1 96.25 36 ARG B N 1
ATOM 1435 C CA . ARG B 1 36 ? 13.609 -8.641 -6.496 1 96.25 36 ARG B CA 1
ATOM 1436 C C . ARG B 1 36 ? 12.852 -7.824 -7.535 1 96.25 36 ARG B C 1
ATOM 1438 O O . ARG B 1 36 ? 12.734 -8.234 -8.688 1 96.25 36 ARG B O 1
ATOM 1445 N N . LEU B 1 37 ? 12.336 -6.738 -7.055 1 96.69 37 LEU B N 1
ATOM 1446 C CA . LEU B 1 37 ? 11.734 -5.742 -7.934 1 96.69 37 LEU B CA 1
ATOM 1447 C C . LEU B 1 37 ? 12.477 -4.414 -7.84 1 96.69 37 LEU B C 1
ATOM 1449 O O . LEU B 1 37 ? 13.141 -4.141 -6.84 1 96.69 37 LEU B O 1
ATOM 1453 N N . ARG B 1 38 ? 12.336 -3.672 -8.875 1 97.19 38 ARG B N 1
ATOM 1454 C CA . ARG B 1 38 ? 12.898 -2.326 -8.945 1 97.19 38 ARG B CA 1
ATOM 1455 C C . ARG B 1 38 ? 11.82 -1.303 -9.305 1 97.19 38 ARG B C 1
ATOM 1457 O O . ARG B 1 38 ? 10.977 -1.559 -10.156 1 97.19 38 ARG B O 1
ATOM 1464 N N . LEU B 1 39 ? 11.859 -0.169 -8.641 1 97.19 39 LEU B N 1
ATOM 1465 C CA . LEU B 1 39 ? 11.039 0.995 -8.961 1 97.19 39 LEU B CA 1
ATOM 1466 C C . LEU B 1 39 ? 11.906 2.195 -9.312 1 97.19 39 LEU B C 1
ATOM 1468 O O . LEU B 1 39 ? 12.422 2.877 -8.422 1 97.19 39 LEU B O 1
ATOM 1472 N N . PRO B 1 40 ? 12.031 2.428 -10.609 1 97.38 40 PRO B N 1
ATOM 1473 C CA . PRO B 1 40 ? 12.789 3.627 -10.977 1 97.38 40 PRO B CA 1
ATOM 1474 C C . PRO B 1 40 ? 12.172 4.91 -10.422 1 97.38 40 PRO B C 1
ATOM 1476 O O . PRO B 1 40 ? 10.945 5.039 -10.398 1 97.38 40 PRO B O 1
ATOM 1479 N N . TYR B 1 41 ? 13.07 5.773 -9.953 1 97 41 TYR B N 1
ATOM 1480 C CA . TYR B 1 41 ? 12.586 7.062 -9.469 1 97 41 TYR B CA 1
ATOM 1481 C C . TYR B 1 41 ? 11.836 7.809 -10.562 1 97 41 TYR B C 1
ATOM 1483 O O . TYR B 1 41 ? 12.289 7.867 -11.711 1 97 41 TYR B O 1
ATOM 1491 N N . ALA B 1 42 ? 10.68 8.367 -10.227 1 95.88 42 ALA B N 1
ATOM 1492 C CA . ALA B 1 42 ? 9.844 9.109 -11.172 1 95.88 42 ALA B CA 1
ATOM 1493 C C . ALA B 1 42 ? 9.062 10.211 -10.461 1 95.88 42 ALA B C 1
ATOM 1495 O O . ALA B 1 42 ? 8.672 10.055 -9.305 1 95.88 42 ALA B O 1
ATOM 1496 N N . GLN B 1 43 ? 8.758 11.242 -11.172 1 93.56 43 GLN B N 1
ATOM 1497 C CA . GLN B 1 43 ? 8.023 12.375 -10.625 1 93.56 43 GLN B CA 1
ATOM 1498 C C . GLN B 1 43 ? 6.625 11.969 -10.172 1 93.56 43 GLN B C 1
ATOM 1500 O O . GLN B 1 43 ? 6.117 12.469 -9.164 1 93.56 43 GLN B O 1
ATOM 1505 N N . SER B 1 44 ? 6.059 11.047 -10.844 1 92.62 44 SER B N 1
ATOM 1506 C CA . SER B 1 44 ? 4.688 10.633 -10.562 1 92.62 44 SER B CA 1
ATOM 1507 C C . SER B 1 44 ? 4.598 9.867 -9.25 1 92.62 44 SER B C 1
ATOM 1509 O O . SER B 1 44 ? 3.504 9.648 -8.727 1 92.62 44 SER B O 1
ATOM 1511 N N . LEU B 1 45 ? 5.719 9.484 -8.68 1 94 45 LEU B N 1
ATOM 1512 C CA . LEU B 1 45 ? 5.746 8.68 -7.461 1 94 45 LEU B CA 1
ATOM 1513 C C . LEU B 1 45 ? 5.914 9.555 -6.23 1 94 45 LEU B C 1
ATOM 1515 O O . LEU B 1 45 ? 5.789 9.078 -5.098 1 94 45 LEU B O 1
ATOM 1519 N N . ILE B 1 46 ? 6.148 10.789 -6.465 1 92.69 46 ILE B N 1
ATOM 1520 C CA . ILE B 1 46 ? 6.547 11.688 -5.383 1 92.69 46 ILE B CA 1
ATOM 1521 C C . ILE B 1 46 ? 5.352 11.961 -4.473 1 92.69 46 ILE B C 1
ATOM 1523 O O . ILE B 1 46 ? 4.254 12.25 -4.949 1 92.69 46 ILE B O 1
ATOM 1527 N N . GLY B 1 47 ? 5.578 11.828 -3.184 1 88.19 47 GLY B N 1
ATOM 1528 C CA . GLY B 1 47 ? 4.59 12.133 -2.166 1 88.19 47 GLY B CA 1
ATOM 1529 C C . GLY B 1 47 ? 4.703 13.555 -1.633 1 88.19 47 GLY B C 1
ATOM 1530 O O . GLY B 1 47 ? 3.693 14.195 -1.353 1 88.19 47 GLY B O 1
ATOM 1531 N N . ASP B 1 48 ? 5.906 13.969 -1.484 1 85.81 48 ASP B N 1
ATOM 1532 C CA . ASP B 1 48 ? 6.184 15.32 -1.007 1 85.81 48 ASP B CA 1
ATOM 1533 C C . ASP B 1 48 ? 6.992 16.109 -2.033 1 85.81 48 ASP B C 1
ATOM 1535 O O . ASP B 1 48 ? 8.203 15.93 -2.15 1 85.81 48 ASP B O 1
ATOM 1539 N N . PRO B 1 49 ? 6.371 17.016 -2.67 1 85.06 49 PRO B N 1
ATOM 1540 C CA . PRO B 1 49 ? 7.047 17.75 -3.736 1 85.06 49 PRO B CA 1
ATOM 1541 C C . PRO B 1 49 ? 8.211 18.594 -3.223 1 85.06 49 PRO B C 1
ATOM 1543 O O . PRO B 1 49 ? 9.141 18.906 -3.98 1 85.06 49 PRO B O 1
ATOM 1546 N N . GLU B 1 50 ? 8.148 18.938 -1.979 1 85.56 50 GLU B N 1
ATOM 1547 C CA . GLU B 1 50 ? 9.203 19.781 -1.424 1 85.56 50 GLU B CA 1
ATOM 1548 C C . GLU B 1 50 ? 10.492 18.984 -1.235 1 85.56 50 GLU B C 1
ATOM 1550 O O . GLU B 1 50 ? 11.586 19.469 -1.533 1 85.56 50 GLU B O 1
ATOM 1555 N N . THR B 1 51 ? 10.375 17.75 -0.912 1 88.56 51 THR B N 1
ATOM 1556 C CA . THR B 1 51 ? 11.555 16.969 -0.582 1 88.56 51 THR B CA 1
ATOM 1557 C C . THR B 1 51 ? 11.914 16.031 -1.731 1 88.56 51 THR B C 1
ATOM 1559 O O . THR B 1 51 ? 13.047 15.547 -1.822 1 88.56 51 THR B O 1
ATOM 1562 N N . GLY B 1 52 ? 10.953 15.711 -2.51 1 92 52 GLY B N 1
ATOM 1563 C CA . GLY B 1 52 ? 11.156 14.758 -3.59 1 92 52 GLY B CA 1
ATOM 1564 C C . GLY B 1 52 ? 11.055 13.312 -3.137 1 92 52 GLY B C 1
ATOM 1565 O O . GLY B 1 52 ? 11.359 12.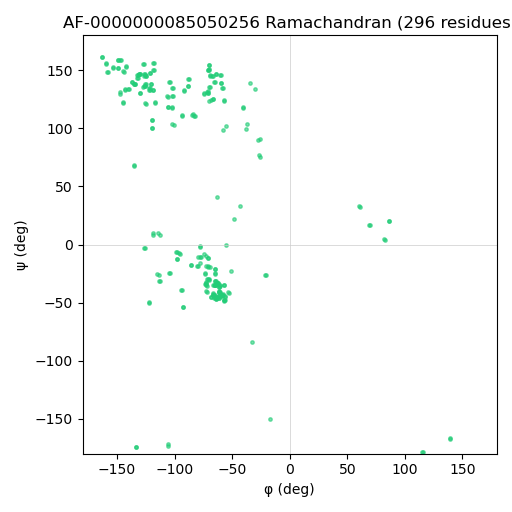391 -3.902 1 92 52 GLY B O 1
ATOM 1566 N N . VAL B 1 53 ? 10.727 13.125 -1.896 1 92.38 53 VAL B N 1
ATOM 1567 C CA . VAL B 1 53 ? 10.586 11.773 -1.371 1 92.38 53 VAL B CA 1
ATOM 1568 C C . VAL B 1 53 ? 9.359 11.102 -1.99 1 92.38 53 VAL B C 1
ATOM 1570 O O . VAL B 1 53 ? 8.305 11.727 -2.133 1 92.38 53 VAL B O 1
ATOM 1573 N N . ILE B 1 54 ? 9.57 9.836 -2.381 1 93.56 54 ILE B N 1
ATOM 1574 C CA . ILE B 1 54 ? 8.453 9.117 -2.982 1 93.56 54 ILE B CA 1
ATOM 1575 C C . ILE B 1 54 ? 7.398 8.82 -1.917 1 93.56 54 ILE B C 1
ATOM 1577 O O . ILE B 1 54 ? 7.711 8.766 -0.726 1 93.56 54 ILE B O 1
ATOM 1581 N N . ALA B 1 55 ? 6.215 8.68 -2.377 1 91.94 55 ALA B N 1
ATOM 1582 C CA . ALA B 1 55 ? 5.086 8.414 -1.491 1 91.94 55 ALA B CA 1
ATOM 1583 C C . ALA B 1 55 ? 5.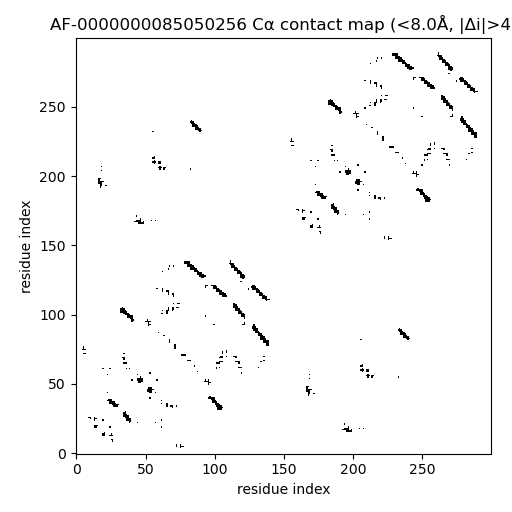219 7.059 -0.812 1 91.94 55 ALA B C 1
ATOM 1585 O O . ALA B 1 55 ? 5.57 6.066 -1.458 1 91.94 55 ALA B O 1
ATOM 1586 N N . GLY B 1 56 ? 4.879 6.977 0.456 1 90.94 56 GLY B N 1
ATOM 1587 C CA . GLY B 1 56 ? 4.848 5.707 1.163 1 90.94 56 GLY B CA 1
ATOM 1588 C C . GLY B 1 56 ? 3.928 4.688 0.518 1 90.94 56 GLY B C 1
ATOM 1589 O O . GLY B 1 56 ? 4.215 3.49 0.53 1 90.94 56 GLY B O 1
ATOM 1590 N N . GLY B 1 57 ? 2.873 5.172 -0.023 1 91.25 57 GLY B N 1
ATOM 1591 C CA . GLY B 1 57 ? 1.921 4.301 -0.694 1 91.25 57 GLY B CA 1
ATOM 1592 C C . GLY B 1 57 ? 2.518 3.568 -1.88 1 91.25 57 GLY B C 1
ATOM 1593 O O . GLY B 1 57 ? 2.15 2.424 -2.158 1 91.25 57 GLY B O 1
ATOM 1594 N N . ALA B 1 58 ? 3.385 4.199 -2.598 1 93.38 58 ALA B N 1
ATOM 1595 C CA . ALA B 1 58 ? 4.078 3.547 -3.705 1 93.38 58 ALA B CA 1
ATOM 1596 C C . ALA B 1 58 ? 4.996 2.439 -3.199 1 93.38 58 ALA B C 1
ATOM 1598 O O . ALA B 1 58 ? 5.051 1.354 -3.781 1 93.38 58 ALA B O 1
ATOM 1599 N N . VAL B 1 59 ? 5.707 2.748 -2.117 1 95.94 59 VAL B N 1
ATOM 1600 C CA . VAL B 1 59 ? 6.574 1.758 -1.492 1 95.94 59 VAL B CA 1
ATOM 1601 C C . VAL B 1 59 ? 5.754 0.546 -1.06 1 95.94 59 VAL B C 1
ATOM 1603 O O . VAL B 1 59 ? 6.125 -0.596 -1.342 1 95.94 59 VAL B O 1
ATOM 1606 N N . THR B 1 60 ? 4.641 0.818 -0.465 1 95.56 60 THR B N 1
ATOM 1607 C CA . THR B 1 60 ? 3.76 -0.227 0.045 1 95.56 60 THR B CA 1
ATOM 1608 C C . THR B 1 60 ? 3.225 -1.087 -1.096 1 95.56 60 THR B C 1
ATOM 1610 O O . THR B 1 60 ? 3.219 -2.316 -1.003 1 95.56 60 THR B O 1
ATOM 1613 N N . ALA B 1 61 ? 2.764 -0.424 -2.125 1 94.12 61 ALA B N 1
ATOM 1614 C CA . ALA B 1 61 ? 2.205 -1.145 -3.266 1 94.12 61 ALA B CA 1
ATOM 1615 C C . ALA B 1 61 ? 3.238 -2.084 -3.881 1 94.12 61 ALA B C 1
ATOM 1617 O O . ALA B 1 61 ? 2.926 -3.229 -4.215 1 94.12 61 ALA B O 1
ATOM 1618 N N . LEU B 1 62 ? 4.453 -1.578 -4.027 1 95.81 62 LEU B N 1
ATOM 1619 C CA . LEU B 1 62 ? 5.504 -2.406 -4.613 1 95.81 62 LEU B CA 1
ATOM 1620 C C . LEU B 1 62 ? 5.852 -3.57 -3.693 1 95.81 62 LEU B C 1
ATOM 1622 O O . LEU B 1 62 ? 6.047 -4.695 -4.156 1 95.81 62 LEU B O 1
ATOM 1626 N N . LEU B 1 63 ? 5.957 -3.27 -2.402 1 96.81 63 LEU B N 1
ATOM 1627 C CA . LEU B 1 63 ? 6.227 -4.312 -1.417 1 96.81 63 LEU B CA 1
ATOM 1628 C C . LEU B 1 63 ? 5.164 -5.406 -1.478 1 96.81 63 LEU B C 1
ATOM 1630 O O . LEU B 1 63 ? 5.492 -6.594 -1.514 1 96.81 63 LEU B O 1
ATOM 1634 N N . ASP B 1 64 ? 3.961 -5 -1.484 1 95.94 64 ASP B N 1
ATOM 1635 C CA . ASP B 1 64 ? 2.848 -5.938 -1.574 1 95.94 64 ASP B CA 1
ATOM 1636 C C . ASP B 1 64 ? 2.967 -6.816 -2.818 1 95.94 64 ASP B C 1
ATOM 1638 O O . ASP B 1 64 ? 2.828 -8.039 -2.738 1 95.94 64 ASP B O 1
ATOM 1642 N N . HIS B 1 65 ? 3.209 -6.23 -3.904 1 94.38 65 HIS B N 1
ATOM 1643 C CA . HIS B 1 65 ? 3.322 -6.969 -5.16 1 94.38 65 HIS B CA 1
ATOM 1644 C C . HIS B 1 65 ? 4.469 -7.973 -5.105 1 94.38 65 HIS B C 1
ATOM 1646 O O . HIS B 1 65 ? 4.305 -9.133 -5.5 1 94.38 65 HIS B O 1
ATOM 1652 N N . ALA B 1 66 ? 5.586 -7.527 -4.617 1 96.06 66 ALA B N 1
ATOM 1653 C CA . ALA B 1 66 ? 6.742 -8.414 -4.512 1 96.06 66 ALA B CA 1
ATOM 1654 C C . ALA B 1 66 ? 6.438 -9.602 -3.607 1 96.06 66 ALA B C 1
ATOM 1656 O O . ALA B 1 66 ? 6.848 -10.734 -3.896 1 96.06 66 ALA B O 1
ATOM 1657 N N . CYS B 1 67 ? 5.773 -9.336 -2.549 1 96.56 67 CYS B N 1
ATOM 1658 C CA . CYS B 1 67 ? 5.402 -10.414 -1.64 1 96.56 67 CYS B CA 1
ATOM 1659 C C . CYS B 1 67 ? 4.5 -11.43 -2.334 1 96.56 67 CYS B C 1
ATOM 1661 O O . CYS B 1 67 ? 4.668 -12.641 -2.164 1 96.56 67 CYS B O 1
ATOM 1663 N N . GLY B 1 68 ? 3.557 -10.961 -3.051 1 94.56 68 GLY B N 1
ATOM 1664 C CA . GLY B 1 68 ? 2.736 -11.867 -3.84 1 94.56 68 GLY B CA 1
ATOM 1665 C C . GLY B 1 68 ? 3.545 -12.727 -4.793 1 94.56 68 GLY B C 1
ATOM 1666 O O . GLY B 1 68 ? 3.334 -13.938 -4.875 1 94.56 68 GLY B O 1
ATOM 1667 N N . MET B 1 69 ? 4.469 -12.125 -5.461 1 93.75 69 MET B N 1
ATOM 1668 C CA . MET B 1 69 ? 5.309 -12.836 -6.422 1 93.75 69 MET B CA 1
ATOM 1669 C C . MET B 1 69 ? 6.176 -13.875 -5.715 1 93.75 69 MET B C 1
ATOM 1671 O O . MET B 1 69 ? 6.465 -14.938 -6.277 1 93.75 69 MET B O 1
ATOM 1675 N N . ALA B 1 70 ? 6.578 -13.539 -4.535 1 96.38 70 ALA B N 1
ATOM 1676 C CA . ALA B 1 70 ? 7.387 -14.477 -3.762 1 96.38 70 ALA B CA 1
ATOM 1677 C C . ALA B 1 70 ? 6.621 -15.773 -3.504 1 96.38 70 ALA B C 1
ATOM 1679 O O . ALA B 1 70 ? 7.215 -16.8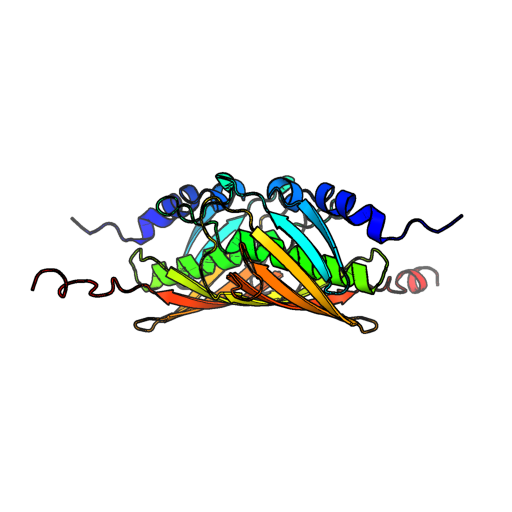59 -3.467 1 96.38 70 ALA B O 1
ATOM 1680 N N . VAL B 1 71 ? 5.352 -15.648 -3.307 1 95.44 71 VAL B N 1
ATOM 1681 C CA . VAL B 1 71 ? 4.52 -16.844 -3.125 1 95.44 71 VAL B CA 1
ATOM 1682 C C . VAL B 1 71 ? 4.543 -17.688 -4.395 1 95.44 71 VAL B C 1
ATOM 1684 O O . VAL B 1 71 ? 4.734 -18.906 -4.336 1 95.44 71 VAL B O 1
ATOM 1687 N N . TRP B 1 72 ? 4.391 -17 -5.5 1 92.38 72 TRP B N 1
ATOM 1688 C CA . TRP B 1 72 ? 4.438 -17.719 -6.777 1 92.38 72 TRP B CA 1
ATOM 1689 C C . TRP B 1 72 ? 5.793 -18.391 -6.977 1 92.38 72 TRP B C 1
ATOM 1691 O O . TRP B 1 72 ? 5.871 -19.5 -7.5 1 92.38 72 TRP B O 1
ATOM 1701 N N . ASP B 1 73 ? 6.762 -17.656 -6.609 1 92.31 73 ASP B N 1
ATOM 1702 C CA . ASP B 1 73 ? 8.109 -18.203 -6.727 1 92.31 73 ASP B CA 1
ATOM 1703 C C . ASP B 1 73 ? 8.242 -19.5 -5.934 1 92.31 73 ASP B C 1
ATOM 1705 O O . ASP B 1 73 ? 8.805 -20.484 -6.43 1 92.31 73 ASP B O 1
ATOM 1709 N N . GLU B 1 74 ? 7.715 -19.562 -4.746 1 93 74 GLU B N 1
ATOM 1710 C CA . GLU B 1 74 ? 7.793 -20.734 -3.891 1 93 74 GLU B CA 1
ATOM 1711 C C . GLU B 1 74 ? 6.883 -21.844 -4.398 1 93 74 GLU B C 1
ATOM 1713 O O . GLU B 1 74 ? 7.23 -23.031 -4.328 1 93 74 GLU B O 1
ATOM 1718 N N . LEU B 1 75 ? 5.785 -21.469 -4.926 1 90.44 75 LEU B N 1
ATOM 1719 C CA . LEU B 1 75 ? 4.844 -22.422 -5.512 1 90.44 75 LEU B CA 1
ATOM 1720 C C . LEU B 1 75 ? 5.391 -22.984 -6.812 1 90.44 75 LEU B C 1
ATOM 1722 O O . LEU B 1 75 ? 4.969 -24.062 -7.25 1 90.44 75 LEU B O 1
ATOM 1726 N N . ASN B 1 76 ? 6.18 -22.203 -7.48 1 88.69 76 ASN B N 1
ATOM 1727 C CA . ASN B 1 76 ? 6.672 -22.5 -8.828 1 88.69 76 ASN B CA 1
ATOM 1728 C C . ASN B 1 76 ? 5.523 -22.625 -9.828 1 88.69 76 ASN B C 1
ATOM 1730 O O . ASN B 1 76 ? 5.543 -23.5 -10.688 1 88.69 76 ASN B O 1
ATOM 1734 N N . GLU B 1 77 ? 4.5 -21.875 -9.57 1 83.5 77 GLU B N 1
ATOM 1735 C CA . GLU B 1 77 ? 3.307 -21.828 -10.414 1 83.5 77 GLU B CA 1
ATOM 1736 C C . GLU B 1 77 ? 2.527 -20.531 -10.203 1 83.5 77 GLU B C 1
ATOM 1738 O O . GLU B 1 77 ? 2.582 -19.938 -9.125 1 83.5 77 GLU B O 1
ATOM 1743 N N . TYR B 1 78 ? 1.927 -20.141 -11.266 1 82.94 78 TYR B N 1
ATOM 1744 C CA . TYR B 1 78 ? 1.008 -19.016 -11.125 1 82.94 78 TYR B CA 1
ATOM 1745 C C . TYR B 1 78 ? -0.369 -19.484 -10.68 1 82.94 78 TYR B C 1
ATOM 1747 O O . TYR B 1 78 ? -0.977 -20.359 -11.32 1 82.94 78 TYR B O 1
ATOM 1755 N N . LYS B 1 79 ? -0.726 -19.172 -9.562 1 84.5 79 LYS B N 1
ATOM 1756 C CA . LYS B 1 79 ? -2.061 -19.406 -9.023 1 84.5 79 LYS B CA 1
ATOM 1757 C C . LYS B 1 79 ? -2.676 -18.109 -8.5 1 84.5 79 LYS B C 1
ATOM 1759 O O . LYS B 1 79 ? -1.961 -17.219 -8.031 1 84.5 79 LYS B O 1
ATOM 1764 N N . PRO B 1 80 ? -3.986 -18.094 -8.703 1 86.88 80 PRO B N 1
ATOM 1765 C CA . PRO B 1 80 ? -4.617 -16.938 -8.062 1 86.88 80 PRO B CA 1
ATOM 1766 C C . PRO B 1 80 ? -4.352 -16.875 -6.559 1 86.88 80 PRO B C 1
ATOM 1768 O O . PRO B 1 80 ? -4.543 -17.859 -5.852 1 86.88 80 PRO B O 1
ATOM 1771 N N . ILE B 1 81 ? -3.818 -15.781 -6.168 1 90.88 81 ILE B N 1
ATOM 1772 C CA . ILE B 1 81 ? -3.594 -15.547 -4.746 1 90.88 81 ILE B CA 1
ATOM 1773 C C . ILE B 1 81 ? -4.211 -14.211 -4.34 1 90.88 81 ILE B C 1
ATOM 1775 O O . ILE B 1 81 ? -4.48 -13.359 -5.191 1 90.88 81 ILE B O 1
ATOM 1779 N N . ALA B 1 82 ? -4.527 -14.117 -3.041 1 91.62 82 ALA B N 1
ATOM 1780 C CA . ALA B 1 82 ? -5.059 -12.875 -2.482 1 91.62 82 ALA B CA 1
ATOM 1781 C C . ALA B 1 82 ? -4.383 -12.539 -1.155 1 91.62 82 ALA B C 1
ATOM 1783 O O . ALA B 1 82 ? -4.16 -13.43 -0.325 1 91.62 82 ALA B O 1
ATOM 1784 N N . THR B 1 83 ? -4.086 -11.25 -1.026 1 94.06 83 THR B N 1
ATOM 1785 C CA . THR B 1 83 ? -3.514 -10.805 0.238 1 94.06 83 THR B CA 1
ATOM 1786 C C . THR B 1 83 ? -4.531 -10.93 1.368 1 94.06 83 THR B C 1
ATOM 1788 O O . THR B 1 83 ? -5.66 -10.445 1.25 1 94.06 83 THR B O 1
ATOM 1791 N N . MET B 1 84 ? -4.105 -11.609 2.324 1 95.56 84 MET B N 1
ATOM 1792 C CA . MET B 1 84 ? -4.941 -11.727 3.514 1 95.56 84 MET B CA 1
ATOM 1793 C C . MET B 1 84 ? -4.594 -10.656 4.535 1 95.56 84 MET B C 1
ATOM 1795 O O . MET B 1 84 ? -5.473 -9.93 5.012 1 95.56 84 MET B O 1
ATOM 1799 N N . ASP B 1 85 ? -3.361 -10.609 4.848 1 96.75 85 ASP B N 1
ATOM 1800 C CA . ASP B 1 85 ? -2.9 -9.547 5.73 1 96.75 85 ASP B CA 1
ATOM 1801 C C . ASP B 1 85 ? -1.521 -9.039 5.309 1 96.75 85 ASP B C 1
ATOM 1803 O O . ASP B 1 85 ? -0.749 -9.773 4.691 1 96.75 85 ASP B O 1
ATOM 1807 N N . LEU B 1 86 ? -1.283 -7.84 5.625 1 97.81 86 LEU B N 1
ATOM 1808 C CA . LEU B 1 86 ? -0.039 -7.152 5.309 1 97.81 86 LEU B CA 1
ATOM 1809 C C . LEU B 1 86 ? 0.348 -6.184 6.422 1 97.81 86 LEU B C 1
ATOM 1811 O O . LEU B 1 86 ? -0.457 -5.34 6.824 1 97.81 86 LEU B O 1
ATOM 1815 N N . ARG B 1 87 ? 1.511 -6.371 6.961 1 97.81 87 ARG B N 1
ATOM 1816 C CA . ARG B 1 87 ? 2.072 -5.449 7.941 1 97.81 87 ARG B CA 1
ATOM 1817 C C . ARG B 1 87 ? 3.373 -4.836 7.438 1 97.81 87 ARG B C 1
ATOM 1819 O O . ARG B 1 87 ? 4.25 -5.551 6.941 1 97.81 87 ARG B O 1
ATOM 1826 N N . ILE B 1 88 ? 3.453 -3.547 7.586 1 97.88 88 ILE B N 1
ATOM 1827 C CA . ILE B 1 88 ? 4.648 -2.854 7.121 1 97.88 88 ILE B CA 1
ATOM 1828 C C . ILE B 1 88 ? 5.184 -1.945 8.227 1 97.88 88 ILE B C 1
ATOM 1830 O O . ILE B 1 88 ? 4.422 -1.183 8.836 1 97.88 88 ILE B O 1
ATOM 1834 N N . ASP B 1 89 ? 6.418 -2.043 8.492 1 97.62 89 ASP B N 1
ATOM 1835 C CA . ASP B 1 89 ? 7.156 -1.113 9.344 1 97.62 89 ASP B CA 1
ATOM 1836 C C . ASP B 1 89 ? 8.047 -0.198 8.508 1 97.62 89 ASP B C 1
ATOM 1838 O O . ASP B 1 89 ? 8.945 -0.669 7.809 1 97.62 89 ASP B O 1
ATOM 1842 N N . TYR B 1 90 ? 7.77 1.071 8.602 1 96.75 90 TYR B N 1
ATOM 1843 C CA . TYR B 1 90 ? 8.602 2.047 7.906 1 96.75 90 TYR B CA 1
ATOM 1844 C C . TYR B 1 90 ? 9.727 2.545 8.812 1 96.75 90 TYR B C 1
ATOM 1846 O O . TYR B 1 90 ? 9.469 3.004 9.93 1 96.75 90 TYR B O 1
ATOM 1854 N N . MET B 1 91 ? 10.922 2.557 8.273 1 96.25 91 MET B N 1
ATOM 1855 C CA . MET B 1 91 ? 12.07 2.82 9.141 1 96.25 91 MET B CA 1
ATOM 1856 C C . MET B 1 91 ? 12.719 4.156 8.789 1 96.25 91 MET B C 1
ATOM 1858 O O . MET B 1 91 ? 13.281 4.828 9.656 1 96.25 91 MET B O 1
ATOM 1862 N N . ARG B 1 92 ? 12.641 4.488 7.551 1 94.75 92 ARG B N 1
ATOM 1863 C CA . ARG B 1 92 ? 13.148 5.777 7.094 1 94.75 92 ARG B CA 1
ATOM 1864 C C . ARG B 1 92 ? 12.602 6.129 5.715 1 94.75 92 ARG B C 1
ATOM 1866 O O . ARG B 1 92 ? 12.141 5.25 4.98 1 94.75 92 ARG B O 1
ATOM 1873 N N . PRO B 1 93 ? 12.672 7.422 5.34 1 94.06 93 PRO B N 1
ATOM 1874 C CA . PRO B 1 93 ? 12.25 7.805 3.99 1 94.06 93 PRO B CA 1
ATOM 1875 C C . PRO B 1 93 ? 13.172 7.25 2.908 1 94.06 93 PRO B C 1
ATOM 1877 O O . PRO B 1 93 ? 14.375 7.102 3.135 1 94.06 93 PRO B O 1
ATOM 1880 N N . ALA B 1 94 ? 12.523 6.914 1.792 1 95.44 94 ALA B N 1
ATOM 1881 C CA . ALA B 1 94 ? 13.344 6.59 0.629 1 95.44 94 ALA B CA 1
ATOM 1882 C C . ALA B 1 94 ? 14.156 7.801 0.171 1 95.44 94 ALA B C 1
ATOM 1884 O O . ALA B 1 94 ? 13.68 8.938 0.246 1 95.44 94 ALA B O 1
ATOM 1885 N N . GLN B 1 95 ? 15.336 7.602 -0.338 1 95.12 95 GLN B N 1
ATOM 1886 C CA . GLN B 1 95 ? 16.172 8.703 -0.802 1 95.12 95 GLN B CA 1
ATOM 1887 C C . GLN B 1 95 ? 15.664 9.258 -2.133 1 95.12 95 GLN B C 1
ATOM 1889 O O . GLN B 1 95 ? 15.445 8.5 -3.082 1 95.12 95 GLN B O 1
ATOM 1894 N N . PRO B 1 96 ? 15.516 10.586 -2.15 1 94.94 96 PRO B N 1
ATOM 1895 C CA . PRO B 1 96 ? 15.102 11.18 -3.424 1 94.94 96 PRO B CA 1
ATOM 1896 C C . PRO B 1 96 ? 16.094 10.898 -4.555 1 94.94 96 PRO B C 1
ATOM 1898 O O . PRO B 1 96 ? 17.297 10.781 -4.312 1 94.94 96 PRO B O 1
ATOM 1901 N N . SER B 1 97 ? 15.531 10.734 -5.766 1 95.06 97 SER B N 1
ATOM 1902 C CA . SER B 1 97 ? 16.281 10.586 -7.004 1 95.06 97 SER B CA 1
ATOM 1903 C C . SER B 1 97 ? 17.031 9.25 -7.051 1 95.06 97 SER B C 1
ATOM 1905 O O . SER B 1 97 ? 18 9.102 -7.789 1 95.06 97 SER B O 1
ATOM 1907 N N . ARG B 1 98 ? 16.672 8.328 -6.238 1 96.31 98 ARG B N 1
ATOM 1908 C CA . ARG B 1 98 ? 17.219 6.977 -6.281 1 96.31 98 ARG B CA 1
ATOM 1909 C C . ARG B 1 98 ? 16.125 5.953 -6.566 1 96.31 98 ARG B C 1
ATOM 1911 O O . ARG B 1 98 ? 14.984 6.133 -6.16 1 96.31 98 ARG B O 1
ATOM 1918 N N . ASP B 1 99 ? 16.594 4.914 -7.207 1 97.88 99 ASP B N 1
ATOM 1919 C CA . ASP B 1 99 ? 15.664 3.801 -7.41 1 97.88 99 ASP B CA 1
ATOM 1920 C C . ASP B 1 99 ? 15.375 3.084 -6.094 1 97.88 99 ASP B C 1
ATOM 1922 O O . ASP B 1 99 ? 16.203 3.082 -5.184 1 97.88 99 ASP B O 1
ATOM 1926 N N . LEU B 1 100 ? 14.211 2.529 -5.996 1 97.88 100 LEU B N 1
ATOM 1927 C CA . LEU B 1 100 ? 13.82 1.679 -4.879 1 97.88 100 LEU B CA 1
ATOM 1928 C C . LEU B 1 100 ? 13.82 0.209 -5.285 1 97.88 100 LEU B C 1
ATOM 1930 O O . LEU B 1 100 ? 13.383 -0.136 -6.387 1 97.88 100 LEU B O 1
ATOM 1934 N N . PHE B 1 101 ? 14.297 -0.605 -4.379 1 98 101 PHE B N 1
ATOM 1935 C CA . PHE B 1 101 ? 14.312 -2.045 -4.609 1 98 101 PHE B CA 1
ATOM 1936 C C . PHE B 1 101 ? 13.531 -2.775 -3.527 1 98 101 PHE B C 1
ATOM 1938 O O . PHE B 1 101 ? 13.492 -2.336 -2.377 1 98 101 PHE B O 1
ATOM 1945 N N . ILE B 1 102 ? 12.93 -3.875 -3.936 1 98.25 102 ILE B N 1
ATOM 1946 C CA . ILE B 1 102 ? 12.281 -4.77 -2.986 1 98.25 102 ILE B CA 1
ATOM 1947 C C . ILE B 1 102 ? 12.898 -6.164 -3.082 1 98.25 102 ILE B C 1
ATOM 1949 O O . ILE B 1 102 ? 13.156 -6.66 -4.18 1 98.25 102 ILE B O 1
ATOM 1953 N N . LEU B 1 103 ? 13.164 -6.711 -1.98 1 98.31 103 LEU B N 1
ATOM 1954 C CA . LEU B 1 103 ? 13.484 -8.125 -1.857 1 98.31 103 LEU B CA 1
ATOM 1955 C C . LEU B 1 103 ? 12.445 -8.844 -1.005 1 98.31 103 LEU B C 1
ATOM 1957 O O . LEU B 1 103 ? 12.203 -8.469 0.144 1 98.31 103 LEU B O 1
ATOM 1961 N N . ALA B 1 104 ? 11.789 -9.875 -1.562 1 98.38 104 ALA B N 1
ATOM 1962 C CA . ALA B 1 104 ? 10.734 -10.586 -0.843 1 98.38 104 ALA B CA 1
ATOM 1963 C C . ALA B 1 104 ? 10.93 -12.094 -0.928 1 98.38 104 ALA B C 1
ATOM 1965 O O . ALA B 1 104 ? 11.344 -12.617 -1.968 1 98.38 104 ALA B O 1
ATOM 1966 N N . LYS B 1 105 ? 10.562 -12.766 0.138 1 98.31 105 LYS B N 1
ATOM 1967 C CA . LYS B 1 105 ? 10.711 -14.219 0.2 1 98.31 105 LYS B CA 1
ATOM 1968 C C . LYS B 1 105 ? 9.539 -14.859 0.934 1 98.31 105 LYS B C 1
ATOM 1970 O O . LYS B 1 105 ? 9.133 -14.391 1.997 1 98.31 105 LYS B O 1
ATOM 1975 N N . CYS B 1 106 ? 9.055 -15.891 0.316 1 98.25 106 CYS B N 1
ATOM 1976 C CA . CYS B 1 106 ? 8.109 -16.75 1.016 1 98.25 106 CYS B CA 1
ATOM 1977 C C . CYS B 1 106 ? 8.828 -17.766 1.893 1 98.25 106 CYS B C 1
ATOM 1979 O O . CYS B 1 106 ? 9.422 -18.719 1.386 1 98.25 106 CYS B O 1
ATOM 1981 N N . TYR B 1 107 ? 8.719 -17.594 3.195 1 97.69 107 TYR B N 1
ATOM 1982 C CA . TYR B 1 107 ? 9.555 -18.391 4.082 1 97.69 107 TYR B CA 1
ATOM 1983 C C . TYR B 1 107 ? 8.789 -19.594 4.617 1 97.69 107 TYR B C 1
ATOM 1985 O O . TYR B 1 107 ? 9.383 -20.516 5.18 1 97.69 107 TYR B O 1
ATOM 1993 N N . LYS B 1 108 ? 7.531 -19.594 4.43 1 97.94 108 LYS B N 1
ATOM 1994 C CA . LYS B 1 108 ? 6.688 -20.734 4.766 1 97.94 108 LYS B CA 1
ATOM 1995 C C . LYS B 1 108 ? 5.512 -20.859 3.805 1 97.94 108 LYS B C 1
ATOM 1997 O O . LYS B 1 108 ? 4.816 -19.875 3.545 1 97.94 108 LYS B O 1
ATOM 2002 N N . LEU B 1 109 ? 5.336 -22.016 3.322 1 96.75 109 LEU B N 1
ATOM 2003 C CA . LEU B 1 109 ? 4.238 -22.312 2.406 1 96.75 109 LEU B CA 1
ATOM 2004 C C . LEU B 1 109 ? 3.416 -23.484 2.91 1 96.75 109 LEU B C 1
ATOM 2006 O O . LEU B 1 109 ? 3.963 -24.562 3.188 1 96.75 109 LEU B O 1
ATOM 2010 N N . THR B 1 110 ? 2.176 -23.203 3.1 1 95.06 110 THR B N 1
ATOM 2011 C CA . THR B 1 110 ? 1.232 -24.281 3.404 1 95.06 110 THR B CA 1
ATOM 2012 C C . THR B 1 110 ? 0.35 -24.578 2.197 1 95.06 110 THR B C 1
ATOM 2014 O O . THR B 1 110 ? 0.581 -24.062 1.105 1 95.06 110 THR B O 1
ATOM 2017 N N . ARG B 1 111 ? -0.567 -25.391 2.42 1 91.94 111 ARG B N 1
ATOM 2018 C CA . ARG B 1 111 ? -1.469 -25.766 1.335 1 91.94 111 ARG B CA 1
ATOM 2019 C C . ARG B 1 111 ? -2.297 -24.578 0.872 1 91.94 111 ARG B C 1
ATOM 2021 O O . ARG B 1 111 ? -2.551 -24.422 -0.324 1 91.94 111 ARG B O 1
ATOM 2028 N N . SER B 1 112 ? -2.639 -23.719 1.848 1 94.88 112 SER B N 1
ATOM 2029 C CA . SER B 1 112 ? -3.605 -22.688 1.483 1 94.88 112 SER B CA 1
ATOM 2030 C C . SER B 1 112 ? -3.084 -21.297 1.82 1 94.88 112 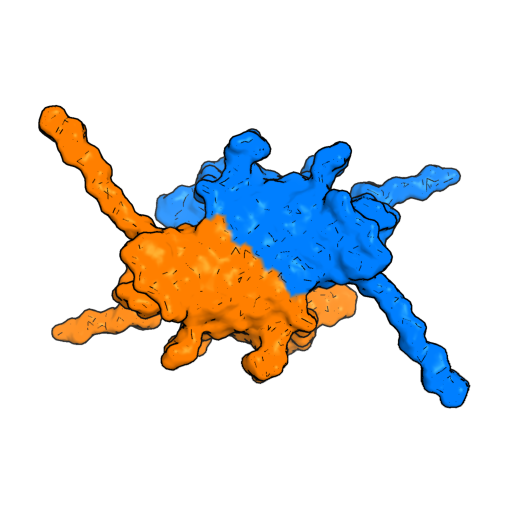SER B C 1
ATOM 2032 O O . SER B 1 112 ? -3.752 -20.297 1.551 1 94.88 112 SER B O 1
ATOM 2034 N N . VAL B 1 113 ? -1.852 -21.297 2.447 1 97 113 VAL B N 1
ATOM 2035 C CA . VAL B 1 113 ? -1.373 -19.969 2.855 1 97 113 VAL B CA 1
ATOM 2036 C C . VAL B 1 113 ? 0.127 -19.859 2.592 1 97 113 VAL B C 1
ATOM 2038 O O . VAL B 1 113 ? 0.885 -20.797 2.889 1 97 113 VAL B O 1
ATOM 2041 N N . GLY B 1 114 ? 0.542 -18.812 2.035 1 98 114 GLY B N 1
ATOM 2042 C CA . GLY B 1 114 ? 1.947 -18.453 1.958 1 98 114 GLY B CA 1
ATOM 2043 C C . GLY B 1 114 ? 2.316 -17.312 2.891 1 98 114 GLY B C 1
ATOM 2044 O O . GLY B 1 114 ? 1.647 -16.281 2.91 1 98 114 GLY B O 1
ATOM 2045 N N . PHE B 1 115 ? 3.365 -17.562 3.689 1 98.44 115 PHE B N 1
ATOM 2046 C CA . PHE B 1 115 ? 3.887 -16.531 4.582 1 98.44 115 PHE B CA 1
ATOM 2047 C C . PHE B 1 115 ? 5.152 -15.914 4.008 1 98.44 115 PHE B C 1
ATOM 2049 O O . PHE B 1 115 ? 6.102 -16.625 3.664 1 98.44 115 PHE B O 1
ATOM 2056 N N . VAL B 1 116 ? 5.105 -14.555 3.941 1 98.56 116 VAL B N 1
ATOM 2057 C CA . VAL B 1 116 ? 6.137 -13.852 3.18 1 98.56 116 VAL B CA 1
ATOM 2058 C C . VAL B 1 116 ? 6.711 -12.711 4.012 1 98.56 116 VAL B C 1
ATOM 2060 O O . VAL B 1 116 ? 6.008 -12.117 4.832 1 98.56 116 VAL B O 1
ATOM 2063 N N . ARG B 1 117 ? 7.953 -12.484 3.787 1 98.25 117 ARG B N 1
ATOM 2064 C CA . ARG B 1 117 ? 8.617 -11.289 4.293 1 98.25 117 ARG B CA 1
ATOM 2065 C C . ARG B 1 117 ? 9.32 -10.531 3.168 1 98.25 117 ARG B C 1
ATOM 2067 O O . ARG B 1 117 ? 9.812 -11.141 2.217 1 98.25 117 ARG B O 1
ATOM 2074 N N . GLY B 1 118 ? 9.344 -9.234 3.285 1 98.38 118 GLY B N 1
ATOM 2075 C CA . GLY B 1 118 ? 9.992 -8.406 2.281 1 98.38 118 GLY B CA 1
ATOM 2076 C C . GLY B 1 118 ? 10.625 -7.156 2.859 1 98.38 118 GLY B C 1
ATOM 2077 O O . GLY B 1 118 ? 10.242 -6.699 3.938 1 98.38 118 GLY B O 1
ATOM 2078 N N . PHE B 1 119 ? 11.57 -6.637 2.096 1 98.56 119 PHE B N 1
ATOM 2079 C CA . PHE B 1 119 ? 12.266 -5.418 2.486 1 98.56 119 PHE B CA 1
ATOM 2080 C C . PHE B 1 119 ? 12.367 -4.449 1.312 1 98.56 119 PHE B C 1
ATOM 2082 O O . PHE B 1 119 ? 12.625 -4.863 0.18 1 98.56 119 PHE B O 1
ATOM 2089 N N . ALA B 1 120 ? 12.141 -3.207 1.606 1 98.62 120 ALA B N 1
ATOM 2090 C CA . ALA B 1 120 ? 12.398 -2.127 0.659 1 98.62 120 ALA B CA 1
ATOM 2091 C C . ALA B 1 120 ? 13.711 -1.409 0.987 1 98.62 120 ALA B C 1
ATOM 2093 O O . ALA B 1 120 ? 13.969 -1.08 2.146 1 98.62 120 ALA B O 1
ATOM 2094 N N . TYR B 1 121 ? 14.523 -1.167 -0.08 1 98 121 TYR B N 1
ATOM 2095 C CA . TYR B 1 121 ? 15.789 -0.491 0.154 1 98 121 TYR B CA 1
ATOM 2096 C C . TYR B 1 121 ? 16.25 0.268 -1.088 1 98 121 TYR B C 1
ATOM 2098 O O . TYR B 1 121 ? 15.773 -0.007 -2.195 1 98 121 TYR B O 1
ATOM 2106 N N . ASP B 1 122 ? 16.984 1.292 -0.936 1 96.56 122 ASP B N 1
ATOM 2107 C CA . ASP B 1 122 ? 17.484 2.057 -2.076 1 96.56 122 ASP B CA 1
ATOM 2108 C C . ASP B 1 122 ? 19 1.948 -2.189 1 96.56 122 ASP B C 1
ATOM 2110 O O . ASP B 1 122 ? 19.578 2.299 -3.223 1 96.56 122 ASP B O 1
ATOM 2114 N N . ASP B 1 123 ? 19.703 1.703 -1.073 1 91.31 123 ASP B N 1
ATOM 2115 C CA . ASP B 1 123 ? 21.156 1.582 -1.14 1 91.31 123 ASP B CA 1
ATOM 2116 C C . ASP B 1 123 ? 21.625 0.227 -0.607 1 91.31 123 ASP B C 1
ATOM 2118 O O . ASP B 1 123 ? 22.391 -0.474 -1.266 1 91.31 123 ASP B O 1
ATOM 2122 N N . SER B 1 124 ? 21.125 -0.054 0.51 1 93.62 124 SER B N 1
ATOM 2123 C CA . SER B 1 124 ? 21.578 -1.282 1.152 1 93.62 124 SER B CA 1
ATOM 2124 C C . SER B 1 124 ? 20.453 -1.954 1.928 1 93.62 124 SER B C 1
ATOM 2126 O O . SER B 1 124 ? 19.641 -1.278 2.555 1 93.62 124 SER B O 1
ATOM 2128 N N . LEU B 1 125 ? 20.562 -3.271 1.971 1 93.94 125 LEU B N 1
ATOM 2129 C CA . LEU B 1 125 ? 19.594 -4.051 2.74 1 93.94 125 LEU B CA 1
ATOM 2130 C C . LEU B 1 125 ? 19.828 -3.871 4.238 1 93.94 125 LEU B C 1
ATOM 2132 O O . LEU B 1 125 ? 18.938 -4.168 5.043 1 93.94 125 LEU B O 1
ATOM 2136 N N . ASN B 1 126 ? 20.984 -3.424 4.594 1 94.75 126 ASN B N 1
ATOM 2137 C CA . ASN B 1 126 ? 21.312 -3.23 6 1 94.75 126 ASN B CA 1
ATOM 2138 C C . ASN B 1 126 ? 20.688 -1.954 6.555 1 94.75 126 ASN B C 1
ATOM 2140 O O . ASN B 1 126 ? 20.75 -1.702 7.758 1 94.75 126 ASN B O 1
ATOM 2144 N N . ASP B 1 127 ? 20.156 -1.126 5.691 1 96.31 127 ASP B N 1
ATOM 2145 C CA . ASP B 1 127 ? 19.453 0.092 6.066 1 96.31 127 ASP B CA 1
ATOM 2146 C C . ASP B 1 127 ? 18.156 0.243 5.27 1 96.31 127 ASP B C 1
ATOM 2148 O O . ASP B 1 127 ? 18.016 1.173 4.469 1 96.31 127 ASP B O 1
ATOM 2152 N N . PRO B 1 128 ? 17.266 -0.658 5.582 1 97.75 128 PRO B N 1
ATOM 2153 C CA . PRO B 1 128 ? 16.047 -0.691 4.762 1 97.75 128 PRO B CA 1
ATOM 2154 C C . PRO B 1 128 ? 15.141 0.516 5 1 97.75 128 PRO B C 1
ATOM 2156 O O . PRO B 1 128 ? 15.188 1.121 6.074 1 97.75 128 PRO B O 1
ATOM 2159 N N . VAL B 1 129 ? 14.43 0.875 3.992 1 98.12 129 VAL B N 1
ATOM 2160 C CA . VAL B 1 129 ? 13.375 1.885 4.039 1 98.12 129 VAL B CA 1
ATOM 2161 C C . VAL B 1 129 ? 12.172 1.335 4.793 1 98.12 129 VAL B C 1
ATOM 2163 O O . VAL B 1 129 ? 11.57 2.031 5.613 1 98.12 129 VAL B O 1
ATOM 2166 N N . ALA B 1 130 ? 11.82 0.073 4.578 1 98.44 130 ALA B N 1
ATOM 2167 C CA . ALA B 1 130 ? 10.648 -0.552 5.18 1 98.44 130 ALA B CA 1
ATOM 2168 C C . ALA B 1 130 ? 10.773 -2.072 5.176 1 98.44 130 ALA B C 1
ATOM 2170 O O . ALA B 1 130 ? 11.531 -2.637 4.383 1 98.44 130 ALA B O 1
ATOM 2171 N N . ALA B 1 131 ? 10.078 -2.67 6.078 1 98.31 131 ALA B N 1
ATOM 2172 C CA . ALA B 1 131 ? 9.945 -4.121 6.156 1 98.31 131 ALA B CA 1
ATOM 2173 C C . ALA B 1 131 ? 8.484 -4.543 6.156 1 98.31 131 ALA B C 1
ATOM 2175 O O . ALA B 1 131 ? 7.641 -3.881 6.77 1 98.31 131 ALA B O 1
ATOM 2176 N N . ALA B 1 132 ? 8.273 -5.652 5.527 1 98.38 132 ALA B N 1
ATOM 2177 C CA . ALA B 1 132 ? 6.895 -6.133 5.434 1 98.38 132 ALA B CA 1
ATOM 2178 C C . ALA B 1 132 ? 6.797 -7.598 5.852 1 98.38 132 ALA B C 1
ATOM 2180 O O . ALA B 1 132 ? 7.727 -8.375 5.629 1 98.38 132 ALA B O 1
ATOM 2181 N N . GLN B 1 133 ? 5.73 -7.949 6.43 1 98.19 133 GLN B N 1
ATOM 2182 C CA . GLN B 1 133 ? 5.254 -9.312 6.633 1 98.19 133 GLN B CA 1
ATOM 2183 C C . GLN B 1 133 ? 3.828 -9.484 6.121 1 98.19 133 GLN B C 1
ATOM 2185 O O . GLN B 1 133 ? 2.971 -8.633 6.367 1 98.19 133 GLN B O 1
ATOM 2190 N N . ALA B 1 134 ? 3.602 -10.562 5.438 1 98.25 134 ALA B N 1
ATOM 2191 C CA . ALA B 1 134 ? 2.283 -10.734 4.836 1 98.25 134 ALA B CA 1
ATOM 2192 C C . ALA B 1 134 ? 1.907 -12.211 4.746 1 98.25 134 ALA B C 1
ATOM 2194 O O . ALA B 1 134 ? 2.771 -13.086 4.852 1 98.25 134 ALA B O 1
ATOM 2195 N N . ALA B 1 135 ? 0.645 -12.438 4.645 1 98.25 135 ALA B N 1
ATOM 2196 C CA . ALA B 1 135 ? 0.079 -13.75 4.355 1 98.25 135 ALA B CA 1
ATOM 2197 C C . ALA B 1 135 ? -0.854 -13.695 3.148 1 98.25 135 ALA B C 1
ATOM 2199 O O . ALA B 1 135 ? -1.64 -12.75 3.008 1 98.25 135 ALA B O 1
ATOM 2200 N N . PHE B 1 136 ? -0.736 -14.648 2.311 1 97.25 136 PHE B N 1
ATOM 2201 C CA . PHE B 1 136 ? -1.555 -14.758 1.109 1 97.25 136 PHE B CA 1
ATOM 2202 C C . PHE B 1 136 ? -2.338 -16.062 1.104 1 97.25 136 PHE B C 1
ATOM 2204 O O . PHE B 1 136 ? -1.785 -17.125 1.399 1 97.25 136 PHE B O 1
ATOM 2211 N N . ILE B 1 137 ? -3.568 -15.945 0.708 1 95.44 137 ILE B N 1
ATOM 2212 C CA . ILE B 1 137 ? -4.367 -17.156 0.508 1 95.44 137 ILE B CA 1
ATOM 2213 C C . ILE B 1 137 ? -4.184 -17.656 -0.92 1 95.44 137 ILE B C 1
ATOM 2215 O O . ILE B 1 137 ? -4.16 -16.875 -1.868 1 95.44 137 ILE B O 1
ATOM 2219 N N . ILE B 1 138 ? -4.031 -18.906 -1.029 1 92.81 138 ILE B N 1
ATOM 2220 C CA . ILE B 1 138 ? -3.875 -19.562 -2.322 1 92.81 138 ILE B CA 1
ATOM 2221 C C . ILE B 1 138 ? -5.188 -20.234 -2.721 1 92.81 138 ILE B C 1
ATOM 2223 O O . ILE B 1 138 ? -5.727 -21.047 -1.967 1 92.81 138 ILE B O 1
ATOM 2227 N N . SER B 1 139 ? -5.703 -19.734 -3.85 1 84.19 139 SER B N 1
ATOM 2228 C CA . SER B 1 139 ? -6.977 -20.297 -4.289 1 84.19 139 SER B CA 1
ATOM 2229 C C . SER B 1 139 ? -6.812 -21.734 -4.781 1 84.19 139 SER B C 1
ATOM 2231 O O . SER B 1 139 ? -5.836 -22.047 -5.461 1 84.19 139 SER B O 1
ATOM 2233 N N . HIS B 1 140 ? -7.535 -22.516 -4.176 1 71.31 140 HIS B N 1
ATOM 2234 C CA . HIS B 1 140 ? -7.625 -23.875 -4.699 1 71.31 140 HIS B CA 1
ATOM 2235 C C . HIS B 1 140 ? -8.906 -24.062 -5.5 1 71.31 140 HIS B C 1
ATOM 2237 O O . HIS B 1 140 ? -9.961 -23.531 -5.137 1 71.31 140 HIS B O 1
ATOM 2243 N N . PRO B 1 141 ? -8.828 -24.062 -6.84 1 52.44 141 PRO B N 1
ATOM 2244 C CA . PRO B 1 141 ? -10.07 -24.359 -7.562 1 52.44 141 PRO B CA 1
ATOM 2245 C C . PRO B 1 141 ? -11.047 -25.203 -6.75 1 52.44 141 PRO B C 1
ATOM 2247 O O . PRO B 1 141 ? -10.656 -26.25 -6.211 1 52.44 141 PRO B O 1
ATOM 2250 N N . CYS B 1 142 ? -11.633 -24.625 -5.883 1 43.5 142 CYS B N 1
ATOM 2251 C CA . CYS B 1 142 ? -12.711 -25.438 -5.309 1 43.5 142 CYS B CA 1
ATOM 2252 C C . CYS B 1 142 ? -13.289 -26.391 -6.344 1 43.5 142 CYS B C 1
ATOM 2254 O O . CYS B 1 142 ? -13.438 -26.031 -7.512 1 43.5 142 CYS B O 1
ATOM 2256 N N . LEU B 1 143 ? -13.469 -27.672 -5.918 1 39.59 143 LEU B N 1
ATOM 2257 C CA . LEU B 1 143 ? -14.438 -28.609 -6.473 1 39.59 143 LEU B CA 1
ATOM 2258 C C . LEU B 1 143 ? -15.781 -27.906 -6.703 1 39.59 143 LEU B C 1
ATOM 2260 O O . LEU B 1 143 ? -16.531 -27.688 -5.754 1 39.59 143 LEU B O 1
ATOM 2264 N N . LYS B 1 144 ? -15.922 -26.797 -7.008 1 38.59 144 LYS B N 1
ATOM 2265 C CA . LYS B 1 144 ? -17.312 -26.484 -7.285 1 38.59 144 LYS B CA 1
ATOM 2266 C C . LYS B 1 144 ? -18.141 -27.75 -7.512 1 38.59 144 LYS B C 1
ATOM 2268 O O . LYS B 1 144 ? -17.578 -28.844 -7.672 1 38.59 144 LYS B O 1
ATOM 2273 N N . ASN B 1 145 ? -19.281 -27.516 -8.445 1 39.16 145 ASN B N 1
ATOM 2274 C CA . ASN B 1 145 ? -20.578 -28.078 -8.812 1 39.16 145 ASN B CA 1
ATOM 2275 C C . ASN B 1 145 ? -20.453 -29.484 -9.383 1 39.16 145 ASN B C 1
ATOM 2277 O O . ASN B 1 145 ? -20.219 -29.656 -10.586 1 39.16 145 ASN B O 1
ATOM 2281 N N . ARG B 1 146 ? -19.719 -30.422 -9.008 1 32.19 146 ARG B N 1
ATOM 2282 C CA . ARG B 1 146 ? -20.328 -31.703 -9.367 1 32.19 146 ARG B CA 1
ATOM 2283 C C . ARG B 1 146 ? -21.781 -31.781 -8.906 1 32.19 146 ARG B C 1
ATOM 2285 O O . ARG B 1 146 ? -22.422 -32.812 -9.023 1 32.19 146 ARG B O 1
ATOM 2292 N N . GLU B 1 147 ? -22.203 -30.969 -7.867 1 36.34 147 GLU B N 1
ATOM 2293 C CA . GLU B 1 147 ? -23.594 -31.344 -7.641 1 36.34 147 GLU B CA 1
ATOM 2294 C C . GLU B 1 147 ? -24.5 -30.828 -8.758 1 36.34 147 GLU B C 1
ATOM 2296 O O . GLU B 1 147 ? -25.719 -30.906 -8.656 1 36.34 147 GLU B O 1
ATOM 2301 N N . ALA B 1 148 ? -24.141 -30.031 -9.633 1 32.84 148 ALA B N 1
ATOM 2302 C CA . ALA B 1 148 ? -25.188 -29.75 -10.609 1 32.84 148 ALA B CA 1
ATOM 2303 C C . ALA B 1 148 ? -25.516 -30.984 -11.438 1 32.84 148 ALA B C 1
ATOM 2305 O O . ALA B 1 148 ? -26.469 -30.969 -12.219 1 32.84 148 ALA B O 1
ATOM 2306 N N . HIS B 1 149 ? -24.516 -31.828 -11.922 1 29.91 149 HIS B N 1
ATOM 2307 C CA . HIS B 1 149 ? -25.016 -32.75 -12.922 1 29.91 149 HIS B CA 1
ATOM 2308 C C . HIS B 1 149 ? -25.781 -33.906 -12.266 1 29.91 149 HIS B C 1
ATOM 2310 O O . HIS B 1 149 ? -26.391 -34.719 -12.961 1 29.91 149 HIS B O 1
ATOM 2316 N N . ALA B 1 150 ? -25.641 -34.156 -10.852 1 27.81 150 ALA B N 1
ATOM 2317 C CA . ALA B 1 150 ? -26.578 -35.25 -10.633 1 27.81 150 ALA B CA 1
ATOM 2318 C C . ALA B 1 150 ? -28 -34.719 -10.406 1 27.81 150 ALA B C 1
ATOM 2320 O O . ALA B 1 150 ? -28.188 -33.688 -9.758 1 27.81 150 ALA B O 1
#

Solvent-accessible surface area (backbone atoms only — not comparable to full-atom values): 15713 Å² total; per-residue (Å²): 128,83,75,72,56,66,74,75,45,48,54,55,49,39,63,65,18,38,30,40,41,72,69,49,47,37,64,64,51,72,55,96,76,25,34,28,36,33,34,64,61,52,75,58,42,18,44,38,82,89,71,44,26,54,25,67,34,58,55,48,23,51,48,50,51,38,32,54,49,10,38,30,60,71,65,60,40,91,62,65,64,43,68,37,36,41,36,36,41,43,70,46,82,59,61,55,90,41,46,38,33,32,43,7,27,46,81,42,75,58,91,48,40,32,34,24,39,32,36,31,24,64,86,40,80,91,60,41,25,28,39,36,42,35,34,29,39,45,65,62,85,68,83,55,74,66,69,70,78,109,128,81,75,72,58,63,74,76,45,47,55,54,47,39,64,63,18,39,31,40,41,72,68,48,46,38,64,63,52,74,56,97,76,24,34,29,38,33,34,64,60,52,75,59,41,17,43,36,84,88,71,42,26,55,23,67,34,58,55,50,23,50,48,51,51,40,33,54,50,12,37,31,60,71,65,58,42,92,61,64,65,43,68,35,34,41,37,38,42,44,71,46,82,58,61,54,90,41,45,39,32,33,43,6,26,46,80,43,74,56,93,47,40,32,34,26,39,30,38,32,23,64,85,39,81,90,62,41,24,28,39,35,42,36,34,28,39,44,65,61,82,64,82,64,72,65,68,68,81,107